Protein AF-A0AAN0K2Y7-F1 (afdb_monomer_lite)

Foldseek 3Di:
DDDDDPADDQVDDQDLVLLCQLCVVLLVCLVLLLVLLVHDLPPPDPDVPCSSVSNSVSVVRSVVVPPPSGLVSVLVSCVVPVQRCVSSNVSSCDSSVVDDDPDDDDDDDDDDDDDDDDDDDDDDDDPPDPPPDLFPDPVLVVVLVVLVVVLVVLLVVLLVVLLVQLVVVCVVPVCLLVVLQVCCCVVVVHDPPCADSDSVRSCVVCVVVDDSLCLPVSLVSCVVRVQVPWDDDPNDIDGSNVSSVVSNVSSVCSCPDPRNVSSVVVCCVPPPD

Sequence (273 aa):
VELNPGPITSDKELNKAAVMKIFGSSAHHCMTIGAGLGVKTADLQQIPGAATNSLMMVFERWFDTDRDVNWDTLIKLCYDFPDQLGKAKSNLLKYIGLIQDTSVSDDPSLASHSASSLSTSAGDTPCDMPVTTPFESTASEEKVYESLDDLRLKFSDLVTLFETKFEEKSNHDKQLATDVSKWLIAHMDWEHGSVESNIDDILRKIRPYYDFIDCKLLLDMSKKFLQDVTFADDGVTYKLVDELHSHTLMSKSLCTSNTVSELKKFLQEHFKH

Structure (mmCIF, N/CA/C/O backbone):
data_AF-A0AAN0K2Y7-F1
#
_entry.id   AF-A0AAN0K2Y7-F1
#
loop_
_atom_site.group_PDB
_atom_site.id
_atom_site.type_symbol
_atom_site.label_atom_id
_atom_site.label_alt_id
_atom_site.label_comp_id
_atom_site.label_asym_id
_atom_site.label_entity_id
_atom_site.label_seq_id
_atom_site.pdbx_PDB_ins_code
_atom_site.Cartn_x
_atom_site.Cartn_y
_atom_site.Cartn_z
_atom_site.occupancy
_atom_site.B_iso_or_equiv
_atom_site.auth_seq_id
_atom_site.auth_comp_id
_atom_site.auth_asym_id
_atom_site.auth_atom_id
_atom_site.pdbx_PDB_model_num
ATOM 1 N N . VAL A 1 1 ? 36.129 -11.003 -16.903 1.00 34.28 1 VAL A N 1
ATOM 2 C CA . VAL A 1 1 ? 35.996 -9.814 -17.770 1.00 34.28 1 VAL A CA 1
ATOM 3 C C . VAL A 1 1 ? 34.655 -9.210 -17.423 1.00 34.28 1 VAL A C 1
ATOM 5 O O . VAL A 1 1 ? 33.651 -9.866 -17.661 1.00 34.28 1 VAL A O 1
ATOM 8 N N . GLU A 1 2 ? 34.664 -8.075 -16.723 1.00 30.86 2 GLU A N 1
ATOM 9 C CA . GLU A 1 2 ? 33.469 -7.265 -16.458 1.00 30.86 2 GLU A CA 1
ATOM 10 C C . GLU A 1 2 ? 32.799 -6.916 -17.788 1.00 30.86 2 GLU A C 1
ATOM 12 O O . GLU A 1 2 ? 33.448 -6.372 -18.682 1.00 30.86 2 GLU A O 1
ATOM 17 N N . LEU A 1 3 ? 31.518 -7.248 -17.926 1.00 31.52 3 LEU A N 1
ATOM 18 C CA . LEU A 1 3 ? 30.676 -6.706 -18.983 1.00 31.52 3 LEU A CA 1
ATOM 19 C C . LEU A 1 3 ? 29.887 -5.558 -18.360 1.00 31.52 3 LEU A C 1
ATOM 21 O O . LEU A 1 3 ? 28.880 -5.779 -17.694 1.00 31.52 3 LEU A O 1
ATOM 25 N N . ASN A 1 4 ? 30.406 -4.343 -18.539 1.00 30.34 4 ASN A N 1
ATOM 26 C CA . ASN A 1 4 ? 29.664 -3.115 -18.277 1.00 30.34 4 ASN A CA 1
ATOM 27 C C . ASN A 1 4 ? 28.394 -3.114 -19.147 1.00 30.34 4 ASN A C 1
ATOM 29 O O . ASN A 1 4 ? 28.522 -3.249 -20.370 1.00 30.34 4 ASN A O 1
ATOM 33 N N . PRO A 1 5 ? 27.194 -2.927 -18.572 1.00 38.66 5 PRO A N 1
ATOM 34 C CA . PRO A 1 5 ? 26.034 -2.548 -19.359 1.00 38.66 5 PRO A CA 1
ATOM 35 C C . PRO A 1 5 ? 26.325 -1.176 -19.978 1.00 38.66 5 PRO A C 1
ATOM 37 O O . PRO A 1 5 ? 26.840 -0.279 -19.309 1.00 38.66 5 PRO A O 1
ATOM 40 N N . GLY A 1 6 ? 26.073 -1.029 -21.278 1.00 35.25 6 GLY A N 1
ATOM 41 C CA . GLY A 1 6 ? 26.206 0.264 -21.948 1.00 35.25 6 GLY A CA 1
ATOM 42 C C . GLY A 1 6 ? 25.267 1.312 -21.329 1.00 35.25 6 GLY A C 1
ATOM 43 O O . GLY A 1 6 ? 24.247 0.937 -20.752 1.00 35.25 6 GLY A O 1
ATOM 44 N N . PRO A 1 7 ? 25.593 2.610 -21.451 1.00 43.97 7 PRO A N 1
ATOM 45 C CA . PRO A 1 7 ? 24.820 3.680 -20.827 1.00 43.97 7 PRO A CA 1
ATOM 46 C C . PRO A 1 7 ? 23.385 3.703 -21.367 1.00 43.97 7 PRO A C 1
ATOM 48 O O . PRO A 1 7 ? 23.178 3.601 -22.581 1.00 43.97 7 PRO A O 1
ATOM 51 N N . ILE A 1 8 ? 22.396 3.868 -20.483 1.00 51.97 8 ILE A N 1
ATOM 52 C CA . ILE A 1 8 ? 20.994 4.047 -20.883 1.00 51.97 8 ILE A CA 1
ATOM 53 C C . ILE A 1 8 ? 20.878 5.342 -21.702 1.00 51.97 8 ILE A C 1
ATOM 55 O O . ILE A 1 8 ? 21.022 6.456 -21.193 1.00 51.97 8 ILE A O 1
ATOM 59 N N . THR A 1 9 ? 20.629 5.198 -23.004 1.00 48.62 9 THR A N 1
ATOM 60 C CA . THR A 1 9 ? 20.495 6.315 -23.947 1.00 48.62 9 THR A CA 1
ATOM 61 C C . THR A 1 9 ? 19.055 6.817 -23.953 1.00 48.62 9 THR A C 1
ATOM 63 O O . THR A 1 9 ? 18.223 6.416 -24.756 1.00 48.62 9 THR A O 1
ATOM 66 N N . SER A 1 10 ? 18.741 7.703 -23.010 1.00 57.47 10 SER A N 1
ATOM 67 C CA . SER A 1 10 ? 17.583 8.590 -23.140 1.00 57.47 10 SER A CA 1
ATOM 68 C C . SER A 1 10 ? 17.954 9.740 -24.079 1.00 57.47 10 SER A C 1
ATOM 70 O O . SER A 1 10 ? 18.954 10.413 -23.834 1.00 57.47 10 SER A O 1
ATOM 72 N N . ASP A 1 11 ? 17.115 10.037 -25.078 1.00 67.81 11 ASP A N 1
ATOM 73 C CA . ASP A 1 11 ? 17.267 11.218 -25.952 1.00 67.81 11 ASP A CA 1
ATOM 74 C C . ASP A 1 11 ? 17.205 12.547 -25.177 1.00 67.81 11 ASP A C 1
ATOM 76 O O . ASP A 1 11 ? 17.527 13.616 -25.701 1.00 67.81 11 ASP A O 1
ATOM 80 N N . LYS A 1 12 ? 16.767 12.506 -23.911 1.00 78.06 12 LYS A N 1
ATOM 81 C CA . LYS A 1 12 ? 16.774 13.674 -23.036 1.00 78.06 12 LYS A CA 1
ATOM 82 C C . LYS A 1 12 ? 18.155 13.932 -22.471 1.00 78.06 12 LYS A C 1
ATOM 84 O O . LYS A 1 12 ? 18.727 13.104 -21.759 1.00 78.06 12 LYS A O 1
ATOM 89 N N . GLU A 1 13 ? 18.610 15.149 -22.730 1.00 87.00 13 GLU A N 1
ATOM 90 C CA . GLU A 1 13 ? 19.822 15.709 -22.162 1.00 87.00 13 GLU A CA 1
ATOM 91 C C . GLU A 1 13 ? 19.755 15.702 -20.628 1.00 87.00 13 GLU A C 1
ATOM 93 O O . GLU A 1 13 ? 18.833 16.249 -20.011 1.00 87.00 13 GLU A O 1
ATOM 98 N N . LEU A 1 14 ? 20.760 15.084 -20.011 1.00 90.00 14 LEU A N 1
ATOM 99 C CA . LEU A 1 14 ? 20.987 15.179 -18.580 1.00 90.00 14 LEU A CA 1
ATOM 100 C C . LEU A 1 14 ? 21.591 16.554 -18.273 1.00 90.00 14 LEU A C 1
ATOM 102 O O . LEU A 1 14 ? 22.761 16.804 -18.544 1.00 90.00 14 LEU A O 1
ATOM 106 N N . ASN A 1 15 ? 20.793 17.451 -17.698 1.00 91.75 15 ASN A N 1
ATOM 107 C CA . ASN A 1 15 ? 21.243 18.782 -17.294 1.00 91.75 15 ASN A CA 1
ATOM 108 C C . ASN A 1 15 ? 20.684 19.184 -15.918 1.00 91.75 15 ASN A C 1
ATOM 110 O O . ASN A 1 15 ? 19.774 18.550 -15.374 1.00 91.75 15 ASN A O 1
ATOM 114 N N . LYS A 1 16 ? 21.227 20.265 -15.344 1.00 91.06 16 LYS A N 1
ATOM 115 C CA . LYS A 1 16 ? 20.863 20.755 -14.000 1.00 91.06 16 LYS A CA 1
ATOM 116 C C . LYS A 1 16 ? 19.358 21.034 -13.864 1.00 91.06 16 LYS A C 1
ATOM 118 O O . LYS A 1 16 ? 18.760 20.726 -12.836 1.00 91.06 16 LYS A O 1
ATOM 123 N N . ALA A 1 17 ? 18.722 21.568 -14.907 1.00 91.81 17 ALA A N 1
ATOM 124 C CA . ALA A 1 17 ? 17.286 21.843 -14.894 1.00 91.81 17 ALA A CA 1
ATOM 125 C C . ALA A 1 17 ? 16.450 20.551 -14.864 1.00 91.81 17 ALA A C 1
ATOM 127 O O . ALA A 1 17 ? 15.455 20.475 -14.140 1.00 91.81 17 ALA A O 1
ATOM 128 N N . ALA A 1 18 ? 16.871 19.528 -15.611 1.00 93.12 18 ALA A N 1
ATOM 129 C CA . ALA A 1 18 ? 16.232 18.219 -15.635 1.00 93.12 18 ALA A CA 1
ATOM 130 C C . ALA A 1 18 ? 16.249 17.560 -14.250 1.00 93.12 18 ALA A C 1
ATOM 132 O O . ALA A 1 18 ? 15.193 17.209 -13.721 1.00 93.12 18 ALA A O 1
ATOM 133 N N . VAL A 1 19 ? 17.423 17.468 -13.619 1.00 94.75 19 VAL A N 1
ATOM 134 C CA . VAL A 1 19 ? 17.549 16.835 -12.296 1.00 94.75 19 VAL A CA 1
ATOM 135 C C . VAL A 1 19 ? 16.819 17.624 -11.210 1.00 94.75 19 VAL A C 1
ATOM 137 O O . VAL A 1 19 ? 16.166 17.023 -10.364 1.00 94.75 19 VAL A O 1
ATOM 140 N N . MET A 1 20 ? 16.801 18.960 -11.278 1.00 94.31 20 MET A N 1
ATOM 141 C CA . MET A 1 20 ? 16.022 19.775 -10.339 1.00 94.31 20 MET A CA 1
ATOM 142 C C . MET A 1 20 ? 14.514 19.585 -10.507 1.00 94.31 20 MET A C 1
ATOM 144 O O . MET A 1 20 ? 13.783 19.578 -9.518 1.00 94.31 20 MET A O 1
ATOM 148 N N . LYS A 1 21 ? 14.030 19.377 -11.736 1.00 92.12 21 LYS A N 1
ATOM 149 C CA . LYS A 1 21 ? 12.620 19.048 -11.984 1.00 92.12 21 LYS A CA 1
ATOM 150 C C . LYS A 1 21 ? 12.243 17.679 -11.408 1.00 92.12 21 LYS A C 1
ATOM 152 O O . LYS A 1 21 ? 11.134 17.518 -10.910 1.00 92.12 21 LYS A O 1
ATOM 157 N N . ILE A 1 22 ? 13.154 16.712 -11.480 1.00 94.06 22 ILE A N 1
ATOM 158 C CA . ILE A 1 22 ? 12.933 15.331 -11.033 1.00 94.06 22 ILE A CA 1
ATOM 159 C C . ILE A 1 22 ? 13.001 15.219 -9.504 1.00 94.06 22 ILE A C 1
ATOM 161 O O . ILE A 1 22 ? 12.083 14.687 -8.877 1.00 94.06 22 ILE A O 1
ATOM 165 N N . PHE A 1 23 ? 14.073 15.748 -8.912 1.00 95.00 23 PHE A N 1
ATOM 166 C CA . PHE A 1 23 ? 14.418 15.592 -7.497 1.00 95.00 23 PHE A CA 1
ATOM 167 C C . PHE A 1 23 ? 13.974 16.770 -6.627 1.00 95.00 23 PHE A C 1
ATOM 169 O O . PHE A 1 23 ? 14.161 16.727 -5.415 1.00 95.00 23 PHE A O 1
ATOM 176 N N . GLY A 1 24 ? 13.371 17.818 -7.196 1.00 90.81 24 GLY A N 1
ATOM 177 C CA . GLY A 1 24 ? 12.997 19.025 -6.453 1.00 90.8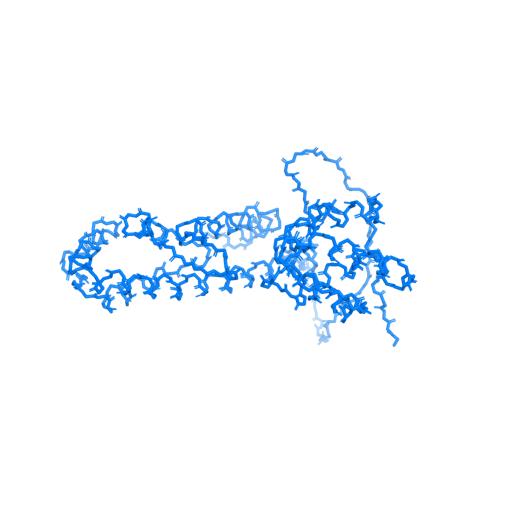1 24 GLY A CA 1
ATOM 178 C C . GLY A 1 24 ? 12.081 18.757 -5.256 1.00 90.81 24 GLY A C 1
ATOM 179 O O . GLY A 1 24 ? 12.237 19.386 -4.213 1.00 90.81 24 GLY A O 1
ATOM 180 N N . SER A 1 25 ? 11.182 17.770 -5.352 1.00 88.06 25 SER A N 1
ATOM 181 C CA . SER A 1 25 ? 10.346 17.350 -4.216 1.00 88.06 25 SER A CA 1
ATOM 182 C C . SER A 1 25 ? 11.112 16.611 -3.113 1.00 88.06 25 SER A C 1
ATOM 184 O O . SER A 1 25 ? 10.587 16.468 -2.018 1.00 88.06 25 SER A O 1
ATOM 186 N N . SER A 1 26 ? 12.334 16.159 -3.393 1.00 91.06 26 SER A N 1
ATOM 187 C CA . SER A 1 26 ? 13.227 15.429 -2.484 1.00 91.06 26 SER A CA 1
ATOM 188 C C . SER A 1 26 ? 14.375 16.307 -1.967 1.00 91.06 26 SER A C 1
ATOM 190 O O . SER A 1 26 ? 15.364 15.795 -1.449 1.00 91.06 26 SER A O 1
ATOM 192 N N . ALA A 1 27 ? 14.260 17.638 -2.068 1.00 89.44 27 ALA A N 1
ATOM 193 C CA . ALA A 1 27 ? 15.299 18.579 -1.639 1.00 89.44 27 ALA A CA 1
ATOM 194 C C . ALA A 1 27 ? 15.703 18.434 -0.161 1.00 89.44 27 ALA A C 1
ATOM 196 O O . ALA A 1 27 ? 16.862 18.654 0.193 1.00 89.44 27 ALA A O 1
ATOM 197 N N . HIS A 1 28 ? 14.779 18.007 0.701 1.00 88.38 28 HIS A N 1
ATOM 198 C CA . HIS A 1 28 ? 15.068 17.729 2.110 1.00 88.38 28 HIS A CA 1
ATOM 199 C C . HIS A 1 28 ? 16.059 16.568 2.307 1.00 88.38 28 HIS A C 1
ATOM 201 O O . HIS A 1 28 ? 16.794 16.562 3.292 1.00 88.38 28 HIS A O 1
ATOM 207 N N . HIS A 1 29 ? 16.181 15.668 1.327 1.00 91.25 29 HIS A N 1
ATOM 208 C CA . HIS A 1 29 ? 17.153 14.573 1.307 1.00 91.25 29 HIS A CA 1
ATOM 209 C C . HIS A 1 29 ? 18.448 14.934 0.558 1.00 91.25 29 HIS A C 1
ATOM 211 O O . HIS A 1 29 ? 19.191 14.045 0.149 1.00 91.25 29 HIS A O 1
ATOM 217 N N . CYS A 1 30 ? 18.767 16.224 0.376 1.00 90.88 30 CYS A N 1
ATOM 218 C CA . CYS A 1 30 ? 19.974 16.659 -0.344 1.00 90.88 30 CYS A CA 1
ATOM 219 C C . CYS A 1 30 ? 21.279 16.053 0.203 1.00 90.88 30 CYS A C 1
ATOM 221 O O . CYS A 1 30 ? 22.191 15.782 -0.573 1.00 90.88 30 CYS A O 1
ATOM 223 N N . MET A 1 31 ? 21.361 15.786 1.510 1.00 90.19 31 MET A N 1
ATOM 224 C CA . MET A 1 31 ? 22.517 15.116 2.117 1.00 90.19 31 MET A CA 1
ATOM 225 C C . MET A 1 31 ? 22.637 13.656 1.673 1.00 90.19 31 MET A C 1
ATOM 227 O O . MET A 1 31 ? 23.727 13.226 1.307 1.00 90.19 31 MET A O 1
ATOM 231 N N . THR A 1 32 ? 21.520 12.926 1.659 1.00 91.94 32 THR A N 1
ATOM 232 C CA . THR A 1 32 ? 21.431 11.542 1.171 1.00 91.94 32 THR A CA 1
ATOM 233 C C . THR A 1 32 ? 21.771 11.468 -0.314 1.00 91.94 32 THR A C 1
ATOM 235 O O . THR A 1 32 ? 22.608 10.668 -0.719 1.00 91.94 32 THR A O 1
ATOM 238 N N . ILE A 1 33 ? 21.195 12.373 -1.111 1.00 94.38 33 ILE A N 1
ATOM 239 C CA . ILE A 1 33 ? 21.467 12.495 -2.547 1.00 94.38 33 ILE A CA 1
ATOM 240 C C . ILE A 1 33 ? 22.953 12.778 -2.777 1.00 94.38 33 ILE A C 1
ATOM 242 O O . ILE A 1 33 ? 23.595 12.088 -3.559 1.00 94.38 33 ILE A O 1
ATOM 246 N N . GLY A 1 34 ? 23.535 13.745 -2.064 1.00 93.25 34 GLY A N 1
ATOM 247 C CA . GLY A 1 34 ? 24.947 14.078 -2.229 1.00 93.25 34 GLY A CA 1
ATOM 248 C C . GLY A 1 34 ? 25.889 12.947 -1.817 1.00 93.25 34 GLY A C 1
ATOM 249 O O . GLY A 1 34 ? 26.859 12.684 -2.523 1.00 93.25 34 GLY A O 1
ATOM 250 N N . ALA A 1 35 ? 25.578 12.231 -0.733 1.00 91.44 35 ALA A N 1
ATOM 251 C CA . ALA A 1 35 ? 26.344 11.062 -0.311 1.00 91.44 35 ALA A CA 1
ATOM 252 C C . ALA A 1 35 ? 26.288 9.930 -1.350 1.00 91.44 35 ALA A C 1
ATOM 254 O O . ALA A 1 35 ? 27.333 9.390 -1.710 1.00 91.44 35 ALA A O 1
ATOM 255 N N . GLY A 1 36 ? 25.100 9.610 -1.872 1.00 90.00 36 GLY A N 1
ATOM 256 C CA . GLY A 1 36 ? 24.940 8.577 -2.898 1.00 90.00 36 GLY A CA 1
ATOM 257 C C . GLY A 1 36 ? 25.554 8.952 -4.252 1.00 90.00 36 GLY A C 1
ATOM 258 O O . GLY A 1 36 ? 26.035 8.081 -4.966 1.00 90.00 36 GLY A O 1
ATOM 259 N N . LEU A 1 37 ? 25.632 10.248 -4.572 1.00 93.25 37 LEU A N 1
ATOM 260 C CA . LEU A 1 37 ? 26.356 10.764 -5.743 1.00 93.25 37 LEU A CA 1
ATOM 261 C C . LEU A 1 37 ? 27.866 10.937 -5.505 1.00 93.25 37 LEU A C 1
ATOM 263 O O . LEU A 1 37 ? 28.580 11.395 -6.395 1.00 93.25 37 LEU A O 1
ATOM 267 N N . GLY A 1 38 ? 28.368 10.614 -4.309 1.00 90.69 38 GLY A N 1
ATOM 268 C CA . GLY A 1 38 ? 29.788 10.724 -3.977 1.00 90.69 38 GLY A CA 1
ATOM 269 C C . GLY A 1 38 ? 30.318 12.161 -3.926 1.00 90.69 38 GLY A C 1
ATOM 270 O O . GLY A 1 38 ? 31.528 12.370 -4.034 1.00 90.69 38 GLY A O 1
ATOM 271 N N . VAL A 1 39 ? 29.448 13.161 -3.751 1.00 91.50 39 VAL A N 1
ATOM 272 C CA . VAL A 1 39 ? 29.846 14.569 -3.646 1.00 91.50 39 VAL A CA 1
ATOM 273 C C . VAL A 1 39 ? 29.917 15.028 -2.198 1.00 91.50 39 VAL A C 1
ATOM 275 O O . VAL A 1 39 ? 29.146 14.622 -1.330 1.00 91.50 39 VAL A O 1
ATOM 278 N N . LYS A 1 40 ? 30.859 15.930 -1.917 1.00 88.56 40 LYS A N 1
ATOM 279 C CA . LYS A 1 40 ? 31.025 16.492 -0.577 1.00 88.56 40 LYS A CA 1
ATOM 280 C C . LYS A 1 40 ? 29.810 17.347 -0.212 1.00 88.56 40 LYS A C 1
ATOM 282 O O . LYS A 1 40 ? 29.460 18.261 -0.954 1.00 88.56 40 LYS A O 1
ATOM 287 N N . THR A 1 41 ? 29.223 17.089 0.955 1.00 88.81 41 THR A N 1
ATOM 288 C CA . THR A 1 41 ? 28.073 17.841 1.492 1.00 88.81 41 THR A CA 1
ATOM 289 C C . THR A 1 41 ? 28.321 18.453 2.872 1.00 88.81 41 THR A C 1
ATOM 291 O O . THR A 1 41 ? 27.497 19.218 3.357 1.00 88.81 41 THR A O 1
ATOM 294 N N . ALA A 1 42 ? 29.464 18.163 3.503 1.00 83.12 42 ALA A N 1
ATOM 295 C CA . ALA A 1 42 ? 29.769 18.564 4.882 1.00 83.12 42 ALA A CA 1
ATOM 296 C C . ALA A 1 42 ? 29.792 20.087 5.128 1.00 83.12 42 ALA A C 1
ATOM 298 O O . ALA A 1 42 ? 29.682 20.537 6.264 1.00 83.12 42 ALA A O 1
ATOM 299 N N . ASP A 1 43 ? 29.974 20.881 4.078 1.00 83.56 43 ASP A N 1
ATOM 300 C CA . ASP A 1 43 ? 29.955 22.344 4.099 1.00 83.56 43 ASP A CA 1
ATOM 301 C C . ASP A 1 43 ? 28.569 22.940 3.790 1.00 83.56 43 ASP A C 1
ATOM 303 O O . ASP A 1 43 ? 28.374 24.147 3.930 1.00 83.56 43 ASP A O 1
ATOM 307 N N . LEU A 1 44 ? 27.592 22.111 3.405 1.00 82.75 44 LEU A N 1
ATOM 308 C CA . LEU A 1 44 ? 26.205 22.527 3.228 1.00 82.75 44 LEU A CA 1
ATOM 309 C C . LEU A 1 44 ? 25.536 22.591 4.605 1.00 82.75 44 LEU A C 1
ATOM 311 O O . LEU A 1 44 ? 25.306 21.576 5.256 1.00 82.75 44 LEU A O 1
ATOM 315 N N . GLN A 1 45 ? 25.212 23.791 5.081 1.00 69.81 45 GLN A N 1
ATOM 316 C CA . GLN A 1 45 ? 24.446 23.933 6.319 1.00 69.81 45 GLN A CA 1
ATOM 317 C C . GLN A 1 45 ? 22.973 23.587 6.070 1.00 69.81 45 GLN A C 1
ATOM 319 O O . GLN A 1 45 ? 22.346 24.143 5.167 1.00 69.81 45 GLN A O 1
ATOM 324 N N . GLN A 1 46 ? 22.396 22.709 6.895 1.00 63.91 46 GLN A N 1
ATOM 325 C CA . GLN A 1 46 ? 20.949 22.481 6.918 1.00 63.91 46 GLN A CA 1
ATOM 326 C C . GLN A 1 46 ? 20.255 23.662 7.603 1.00 63.91 46 GLN A C 1
ATOM 328 O O . GLN A 1 46 ? 19.966 23.643 8.798 1.00 63.91 46 GLN A O 1
ATOM 333 N N . ILE A 1 47 ? 20.018 24.722 6.833 1.00 70.31 47 ILE A N 1
ATOM 334 C CA . ILE A 1 47 ? 19.214 25.864 7.265 1.00 70.31 47 ILE A CA 1
ATOM 335 C C . ILE A 1 47 ? 17.752 25.589 6.876 1.00 70.31 47 ILE A C 1
ATOM 337 O O . ILE A 1 47 ? 17.486 25.257 5.713 1.00 70.31 47 ILE A O 1
ATOM 341 N N . PRO A 1 48 ? 16.784 25.734 7.800 1.00 60.91 48 PRO A N 1
ATOM 342 C CA . PRO A 1 48 ? 15.365 25.631 7.471 1.00 60.91 48 PRO A CA 1
ATOM 343 C C . PRO A 1 48 ? 14.995 26.549 6.297 1.00 60.91 48 PRO A C 1
ATOM 345 O O . PRO A 1 48 ? 15.305 27.738 6.307 1.00 60.91 48 PRO A O 1
ATOM 348 N N . GLY A 1 49 ? 14.353 25.994 5.265 1.00 68.00 49 GLY A N 1
ATOM 349 C CA . GLY A 1 49 ? 13.969 26.730 4.053 1.00 68.00 49 GLY A CA 1
ATOM 350 C C . GLY A 1 49 ? 15.046 26.842 2.962 1.00 68.00 49 GLY A C 1
ATOM 351 O O . GLY A 1 49 ? 14.743 27.341 1.884 1.00 68.00 49 GLY A O 1
ATOM 352 N N . ALA A 1 50 ? 16.270 26.344 3.183 1.00 80.25 50 ALA A N 1
ATOM 353 C CA . ALA A 1 50 ? 17.358 26.385 2.193 1.00 80.25 50 ALA A CA 1
ATOM 354 C C . ALA A 1 50 ? 17.556 25.074 1.401 1.00 80.25 50 ALA A C 1
ATOM 356 O O . ALA A 1 50 ? 18.436 25.007 0.544 1.00 80.25 50 ALA A O 1
ATOM 357 N N . ALA A 1 51 ? 16.738 24.044 1.650 1.00 83.31 51 ALA A N 1
ATOM 358 C CA . ALA A 1 51 ? 16.914 22.692 1.107 1.00 83.31 51 ALA A CA 1
ATOM 359 C C . ALA A 1 51 ? 17.041 22.648 -0.430 1.00 83.31 51 ALA A C 1
ATOM 361 O O . ALA A 1 51 ? 17.887 21.933 -0.962 1.00 83.31 51 ALA A O 1
ATOM 362 N N . THR A 1 52 ? 16.258 23.457 -1.151 1.00 86.81 52 THR A N 1
ATOM 363 C CA . THR A 1 52 ? 16.331 23.553 -2.620 1.00 86.81 52 THR A CA 1
ATOM 364 C C . THR A 1 52 ? 17.678 24.092 -3.103 1.00 86.81 52 THR A C 1
ATOM 366 O O . THR A 1 52 ? 18.223 23.580 -4.078 1.00 86.81 52 THR A O 1
ATOM 369 N N . ASN A 1 53 ? 18.250 25.081 -2.405 1.00 89.25 53 ASN A N 1
ATOM 370 C CA . ASN A 1 53 ? 19.568 25.631 -2.739 1.00 89.25 53 ASN A CA 1
ATOM 371 C C . ASN A 1 53 ? 20.671 24.604 -2.461 1.00 89.25 53 ASN A C 1
ATOM 373 O O . ASN A 1 53 ? 21.586 24.449 -3.265 1.00 89.25 53 ASN A O 1
ATOM 377 N N . SER A 1 54 ? 20.559 23.862 -1.356 1.00 91.12 54 SER A N 1
ATOM 378 C CA . SER A 1 54 ? 21.487 22.777 -1.028 1.00 91.12 54 SER A CA 1
ATOM 379 C C . SER A 1 54 ? 21.435 21.649 -2.061 1.00 91.12 54 SER A C 1
ATOM 381 O O . SER A 1 54 ? 22.483 21.179 -2.494 1.00 91.12 54 SER A O 1
ATOM 383 N N . LEU A 1 55 ? 20.240 21.251 -2.514 1.00 93.62 55 LEU A N 1
ATOM 384 C CA . LEU A 1 55 ? 20.078 20.264 -3.586 1.00 93.62 55 LEU A CA 1
ATOM 385 C C . LEU A 1 55 ? 20.679 20.760 -4.911 1.00 93.62 55 LEU A C 1
ATOM 387 O O . LEU A 1 55 ? 21.368 20.006 -5.594 1.00 93.62 55 LEU A O 1
ATOM 391 N N . MET A 1 56 ? 20.463 22.033 -5.250 1.00 93.56 56 MET A N 1
ATOM 392 C CA . MET A 1 56 ? 21.056 22.647 -6.437 1.00 93.56 56 MET A CA 1
ATOM 393 C C . MET A 1 56 ? 22.587 22.575 -6.387 1.00 93.56 56 MET A C 1
ATOM 395 O O . MET A 1 56 ? 23.194 22.100 -7.342 1.00 93.56 56 MET A O 1
ATOM 399 N N . MET A 1 57 ? 23.205 22.939 -5.257 1.00 92.56 57 MET A N 1
ATOM 400 C CA . MET A 1 57 ? 24.660 22.843 -5.071 1.00 92.56 57 MET A CA 1
ATOM 401 C C . MET A 1 57 ? 25.187 21.404 -5.153 1.00 92.56 57 MET A C 1
ATOM 403 O O . MET A 1 57 ? 26.282 21.180 -5.666 1.00 92.56 57 MET A O 1
ATOM 407 N N . VAL A 1 58 ? 24.434 20.422 -4.649 1.00 94.81 58 VAL A N 1
ATOM 408 C CA . VAL A 1 58 ? 24.782 18.997 -4.769 1.00 94.81 58 VAL A CA 1
ATOM 409 C C . VAL A 1 58 ? 24.862 18.587 -6.235 1.00 94.81 58 VAL A C 1
ATOM 411 O O . VAL A 1 58 ? 25.868 18.009 -6.646 1.00 94.81 58 VAL A O 1
ATOM 414 N N . PHE A 1 59 ? 23.851 18.929 -7.036 1.00 95.12 59 PHE A N 1
ATOM 415 C CA . PHE A 1 59 ? 23.883 18.621 -8.461 1.00 95.12 59 PHE A CA 1
ATOM 416 C C . PHE A 1 59 ? 24.963 19.410 -9.193 1.00 95.12 59 PHE A C 1
ATOM 418 O O . PHE A 1 59 ? 25.646 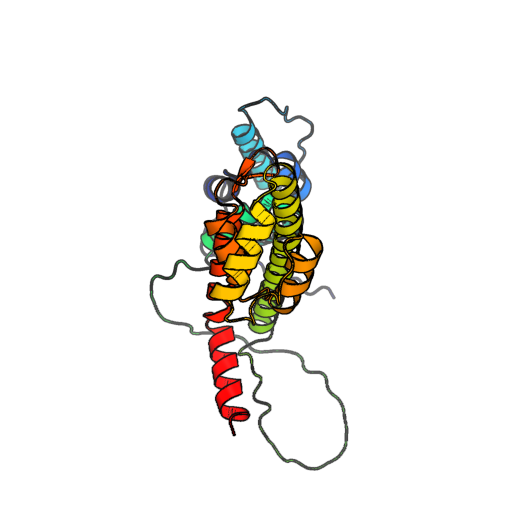18.828 -10.024 1.00 95.12 59 PHE A O 1
ATOM 425 N N . GLU A 1 60 ? 25.182 20.689 -8.871 1.00 93.31 60 GLU A N 1
ATOM 426 C CA . GLU A 1 60 ? 26.298 21.456 -9.437 1.00 93.31 60 GLU A CA 1
ATOM 427 C C . GLU A 1 60 ? 27.629 20.736 -9.243 1.00 93.31 60 GLU A C 1
ATOM 429 O O . GLU A 1 60 ? 28.313 20.465 -10.224 1.00 93.31 60 GLU A O 1
ATOM 434 N N . ARG A 1 61 ? 27.930 20.334 -8.005 1.00 94.06 61 ARG A N 1
ATOM 435 C CA . ARG A 1 61 ? 29.148 19.584 -7.686 1.00 94.06 61 ARG A CA 1
ATOM 436 C C . ARG A 1 61 ? 29.220 18.270 -8.438 1.00 94.06 61 ARG A C 1
ATOM 438 O O . ARG A 1 61 ? 30.289 17.925 -8.911 1.00 94.06 61 ARG A O 1
ATOM 445 N N . TRP A 1 62 ? 28.112 17.544 -8.539 1.00 94.94 62 TRP A N 1
ATOM 446 C CA . TRP A 1 62 ? 28.088 16.254 -9.219 1.00 94.94 62 TRP A CA 1
ATOM 447 C C . TRP A 1 62 ? 28.372 16.398 -10.717 1.00 94.94 62 TRP A C 1
ATOM 449 O O . TRP A 1 62 ? 29.258 15.718 -11.227 1.00 94.94 62 TRP A O 1
ATOM 459 N N . PHE A 1 63 ? 27.732 17.356 -11.395 1.00 92.50 63 PHE A N 1
ATOM 460 C CA . PHE A 1 63 ? 28.044 17.684 -12.790 1.00 92.50 63 PHE A CA 1
ATOM 461 C C . PHE A 1 63 ? 29.511 18.113 -12.976 1.00 92.50 63 PHE A C 1
ATOM 463 O O . PHE A 1 63 ? 30.109 17.778 -13.993 1.00 92.50 63 PHE A O 1
ATOM 470 N N . ASP A 1 64 ? 30.109 18.787 -11.989 1.00 91.06 64 ASP A N 1
ATOM 471 C CA . ASP A 1 64 ? 31.513 19.215 -12.035 1.00 91.06 64 ASP A CA 1
ATOM 472 C C . ASP A 1 64 ? 32.522 18.072 -11.762 1.00 91.06 64 ASP A C 1
ATOM 474 O O . ASP A 1 64 ? 33.724 18.264 -11.954 1.00 91.06 64 ASP A O 1
ATOM 478 N N . THR A 1 65 ? 32.083 16.882 -11.316 1.00 81.56 65 THR A N 1
ATOM 479 C CA . THR A 1 65 ? 32.997 15.744 -11.058 1.00 81.56 65 THR A CA 1
ATOM 480 C C . THR A 1 65 ? 33.429 14.980 -12.314 1.00 81.56 65 THR A C 1
ATOM 482 O O . THR A 1 65 ? 34.352 14.171 -12.215 1.00 81.56 65 THR A O 1
ATOM 485 N N . ASP A 1 66 ? 32.786 15.226 -13.465 1.00 66.50 66 ASP A N 1
ATOM 486 C CA . ASP A 1 66 ? 33.015 14.589 -14.783 1.00 66.50 66 ASP A CA 1
ATOM 487 C C . ASP A 1 66 ? 33.172 13.049 -14.743 1.00 66.50 66 ASP A C 1
ATOM 489 O O . ASP A 1 66 ? 33.777 12.422 -15.613 1.00 66.50 66 ASP A O 1
ATOM 493 N N . ARG A 1 67 ? 32.631 12.414 -13.695 1.00 74.25 67 ARG A N 1
ATOM 494 C CA . ARG A 1 67 ? 32.672 10.973 -13.449 1.00 74.25 67 ARG A CA 1
ATOM 495 C C . ARG A 1 67 ? 31.253 10.486 -13.197 1.00 74.25 67 ARG A C 1
ATOM 497 O O . ARG A 1 67 ? 30.572 11.005 -12.319 1.00 74.25 67 ARG A O 1
ATOM 504 N N . ASP A 1 68 ? 30.834 9.473 -13.950 1.00 75.50 68 ASP A N 1
ATOM 505 C CA . ASP A 1 68 ? 29.560 8.767 -13.764 1.00 75.50 68 ASP A CA 1
ATOM 506 C C . ASP A 1 68 ? 28.322 9.692 -13.761 1.00 75.50 68 ASP A C 1
ATOM 508 O O . ASP A 1 68 ? 27.291 9.383 -13.159 1.00 75.50 68 ASP A O 1
ATOM 512 N N . VAL A 1 69 ? 28.404 10.835 -14.456 1.00 88.31 69 VAL A N 1
ATOM 513 C CA . VAL A 1 69 ? 27.286 11.772 -14.640 1.00 88.31 69 VAL A CA 1
ATOM 514 C C . VAL A 1 69 ? 26.382 11.245 -15.751 1.00 88.31 69 VAL A C 1
ATOM 516 O O . VAL A 1 69 ? 26.520 11.589 -16.923 1.00 88.31 69 VAL A O 1
ATOM 519 N N . ASN A 1 70 ? 25.476 10.346 -15.386 1.00 89.25 70 ASN A N 1
ATOM 520 C CA . ASN A 1 70 ? 24.523 9.724 -16.298 1.00 89.25 70 ASN A CA 1
ATOM 521 C C . ASN A 1 70 ? 23.209 9.387 -15.570 1.00 89.25 70 ASN A C 1
ATOM 523 O O . ASN A 1 70 ? 23.085 9.526 -14.349 1.00 89.25 70 ASN A O 1
ATOM 527 N N . TRP A 1 71 ? 22.202 8.978 -16.341 1.00 87.06 71 TRP A N 1
ATOM 528 C CA . TRP A 1 71 ? 20.899 8.596 -15.801 1.00 87.06 71 TRP A CA 1
ATOM 529 C C . TRP A 1 71 ? 20.973 7.347 -14.915 1.00 87.06 71 TRP A C 1
ATOM 531 O O . TRP A 1 71 ? 20.252 7.285 -13.922 1.00 87.06 71 TRP A O 1
ATOM 541 N N . ASP A 1 72 ? 21.882 6.415 -15.204 1.00 84.75 72 ASP A N 1
ATOM 542 C CA . ASP A 1 72 ? 22.048 5.156 -14.464 1.00 84.75 72 ASP A CA 1
ATOM 543 C C . ASP A 1 72 ? 22.459 5.400 -13.016 1.00 84.75 72 ASP A C 1
ATOM 545 O O . ASP A 1 72 ? 21.903 4.800 -12.098 1.00 84.75 72 ASP A O 1
ATOM 549 N N . THR A 1 73 ? 23.355 6.359 -12.790 1.00 89.69 73 THR A N 1
ATOM 550 C CA . THR A 1 73 ? 23.759 6.795 -11.452 1.00 89.69 73 THR A CA 1
ATOM 551 C C . THR A 1 73 ? 22.578 7.366 -10.667 1.00 89.69 73 THR A C 1
ATOM 553 O O . THR A 1 73 ? 22.427 7.072 -9.483 1.00 89.69 73 THR A O 1
ATOM 556 N N . LEU A 1 74 ? 21.695 8.138 -11.310 1.00 91.12 74 LEU A N 1
ATOM 557 C CA . LEU A 1 74 ? 20.496 8.684 -10.659 1.00 91.12 74 LEU A CA 1
ATOM 558 C C . LEU A 1 74 ? 19.428 7.616 -10.407 1.00 91.12 74 LEU A C 1
ATOM 560 O O . LEU A 1 74 ? 18.731 7.680 -9.393 1.00 91.12 74 LEU A O 1
ATOM 564 N N . ILE A 1 75 ? 19.294 6.642 -11.309 1.00 83.31 75 ILE A N 1
ATOM 565 C CA . ILE A 1 75 ? 18.397 5.496 -11.140 1.00 83.31 75 ILE A CA 1
ATOM 566 C C . ILE A 1 75 ? 18.874 4.678 -9.946 1.00 83.31 75 ILE A C 1
ATOM 568 O O . ILE A 1 75 ? 18.107 4.467 -9.008 1.00 83.31 75 ILE A O 1
ATOM 572 N N . LYS A 1 76 ? 20.154 4.295 -9.939 1.00 85.38 76 LYS A N 1
ATOM 573 C CA . LYS A 1 76 ? 20.778 3.549 -8.849 1.00 85.38 76 LYS A CA 1
ATOM 574 C C . LYS A 1 76 ? 20.646 4.276 -7.515 1.00 85.38 76 LYS A C 1
ATOM 576 O O . LYS A 1 76 ? 20.217 3.663 -6.548 1.00 85.38 76 LYS A O 1
ATOM 581 N N . LEU A 1 77 ? 20.900 5.585 -7.480 1.00 89.81 77 LEU A N 1
ATOM 582 C CA . LEU A 1 77 ? 20.688 6.406 -6.287 1.00 89.81 77 LEU A CA 1
ATOM 583 C C . LEU A 1 77 ? 19.269 6.240 -5.721 1.00 89.81 77 LEU A C 1
ATOM 585 O O . LEU A 1 77 ? 19.091 6.131 -4.512 1.00 89.81 77 LEU A O 1
ATOM 589 N N . CYS A 1 78 ? 18.251 6.216 -6.582 1.00 79.81 78 CYS A N 1
ATOM 590 C CA . CYS A 1 78 ? 16.872 6.036 -6.139 1.00 79.81 78 CYS A CA 1
ATOM 591 C C . CYS A 1 78 ? 16.575 4.613 -5.639 1.00 79.81 78 CYS A C 1
ATOM 593 O O . CYS A 1 78 ? 15.692 4.451 -4.801 1.00 79.81 78 CYS A O 1
ATOM 595 N N . TYR A 1 79 ? 17.279 3.599 -6.149 1.00 73.62 79 TYR A N 1
ATOM 596 C CA . TYR A 1 79 ? 17.190 2.218 -5.661 1.00 73.62 79 TYR A CA 1
ATOM 597 C C . TYR A 1 79 ? 17.938 2.009 -4.338 1.00 73.62 79 TYR A C 1
ATOM 599 O O . TYR A 1 79 ? 17.467 1.242 -3.506 1.00 73.62 79 TYR A O 1
ATOM 607 N N . ASP A 1 80 ? 19.058 2.703 -4.125 1.00 79.62 80 ASP A N 1
ATOM 608 C CA . ASP A 1 80 ? 19.847 2.623 -2.888 1.00 79.62 80 ASP A CA 1
ATOM 609 C C . ASP A 1 80 ? 19.130 3.300 -1.698 1.00 79.62 80 ASP A C 1
ATOM 611 O O . ASP A 1 80 ? 19.400 2.974 -0.542 1.00 79.62 80 ASP A O 1
ATOM 615 N N . PHE A 1 81 ? 18.200 4.225 -1.972 1.00 80.69 81 PHE A N 1
ATOM 616 C CA . PHE A 1 81 ? 17.443 4.987 -0.967 1.00 80.69 81 PHE A CA 1
ATOM 617 C C . PHE A 1 81 ? 15.936 5.034 -1.290 1.00 80.69 81 PHE A C 1
ATOM 619 O O . PHE A 1 81 ? 15.392 6.116 -1.549 1.00 80.69 81 PHE A O 1
ATOM 626 N N . PRO A 1 82 ? 15.242 3.881 -1.318 1.00 68.75 82 PRO A N 1
ATOM 627 C CA . PRO A 1 82 ? 13.874 3.789 -1.828 1.00 68.75 82 PRO A CA 1
ATOM 628 C C . PRO A 1 82 ? 12.870 4.563 -0.965 1.00 68.75 82 PRO A C 1
ATOM 630 O O . PRO A 1 82 ? 12.002 5.244 -1.515 1.00 68.75 82 PRO A O 1
ATOM 633 N N . ASP A 1 83 ? 13.041 4.552 0.358 1.00 67.94 83 ASP A N 1
ATOM 634 C CA . ASP A 1 83 ? 12.154 5.244 1.301 1.00 67.94 83 ASP A CA 1
ATOM 635 C C . ASP A 1 83 ? 12.218 6.769 1.115 1.00 67.94 83 ASP A C 1
ATOM 637 O O . ASP A 1 83 ? 11.202 7.459 1.105 1.00 67.94 83 ASP A O 1
ATOM 641 N N . GLN A 1 84 ? 13.419 7.310 0.875 1.00 85.12 84 GLN A N 1
ATOM 642 C CA . GLN A 1 84 ? 13.639 8.754 0.738 1.00 85.12 84 GLN A CA 1
ATOM 643 C C . GLN A 1 84 ? 13.419 9.257 -0.697 1.00 85.12 84 GLN A C 1
ATOM 645 O O . GLN A 1 84 ? 13.087 10.427 -0.923 1.00 85.12 84 GLN A O 1
ATOM 650 N N . LEU A 1 85 ? 13.649 8.400 -1.698 1.00 87.00 85 LEU A N 1
ATOM 651 C CA . LEU A 1 85 ? 13.719 8.793 -3.107 1.00 87.00 85 LEU A CA 1
ATOM 652 C C . LEU A 1 85 ? 12.690 8.097 -4.005 1.00 87.00 85 LEU A C 1
ATOM 654 O O . LEU A 1 85 ? 12.699 8.349 -5.207 1.00 87.00 85 LEU A O 1
ATOM 658 N N . GLY A 1 86 ? 11.735 7.324 -3.480 1.00 77.56 86 GLY A N 1
ATOM 659 C CA . GLY A 1 86 ? 10.720 6.630 -4.290 1.00 77.56 86 GLY A CA 1
ATOM 660 C C . GLY A 1 86 ? 9.896 7.552 -5.207 1.00 77.56 86 GLY A C 1
ATOM 661 O O . GLY A 1 86 ? 9.618 7.231 -6.368 1.00 77.56 86 GLY A O 1
ATOM 662 N N . LYS A 1 87 ? 9.574 8.770 -4.749 1.00 82.06 87 LYS A N 1
ATOM 663 C CA . LYS A 1 87 ? 8.913 9.785 -5.592 1.00 82.06 87 LYS A CA 1
ATOM 664 C C . LYS A 1 87 ? 9.842 10.336 -6.678 1.00 82.06 87 LYS A C 1
ATOM 666 O O . LYS A 1 87 ? 9.408 10.534 -7.814 1.00 82.06 87 LYS A O 1
ATOM 671 N N . ALA A 1 88 ? 11.114 10.559 -6.349 1.00 87.38 88 ALA A N 1
ATOM 672 C CA . ALA A 1 88 ? 12.118 10.980 -7.320 1.00 87.38 88 ALA A CA 1
ATOM 673 C C . ALA A 1 88 ? 12.386 9.880 -8.359 1.00 87.38 88 ALA A C 1
ATOM 675 O O . ALA A 1 88 ? 12.458 10.204 -9.539 1.00 87.38 88 ALA A O 1
ATOM 676 N N . LYS A 1 89 ? 12.401 8.597 -7.959 1.00 85.00 89 LYS A N 1
ATOM 677 C CA . LYS A 1 89 ? 12.460 7.417 -8.843 1.00 85.00 89 LYS A CA 1
ATOM 678 C C . LYS A 1 89 ? 11.359 7.480 -9.894 1.00 85.00 89 LYS A C 1
ATOM 680 O O . LYS A 1 89 ? 11.625 7.434 -11.090 1.00 85.00 89 LYS A O 1
ATOM 685 N N . SER A 1 90 ? 10.120 7.667 -9.444 1.00 77.06 90 SER A N 1
ATOM 686 C CA . SER A 1 90 ? 8.954 7.748 -10.328 1.00 77.06 90 SER A CA 1
ATOM 687 C C . SER A 1 90 ? 9.061 8.927 -11.303 1.00 77.06 90 SER A C 1
ATOM 689 O O . SER A 1 90 ? 8.867 8.766 -12.508 1.00 77.06 90 SER A O 1
ATOM 691 N N . ASN A 1 91 ? 9.441 10.111 -10.810 1.00 85.00 91 ASN A N 1
ATOM 692 C CA . ASN A 1 91 ? 9.656 11.289 -11.653 1.00 85.00 91 ASN A CA 1
ATOM 693 C C . ASN A 1 91 ? 10.803 11.092 -12.655 1.00 85.00 91 ASN A C 1
ATOM 695 O O . ASN A 1 91 ? 10.706 11.563 -13.787 1.00 85.00 91 ASN A O 1
ATOM 699 N N . LEU A 1 92 ? 11.877 10.417 -12.238 1.00 87.06 92 LEU A N 1
ATOM 700 C CA . LEU A 1 92 ? 13.077 10.155 -13.023 1.00 87.06 92 LEU A CA 1
ATOM 701 C C . LEU A 1 92 ? 12.746 9.237 -14.187 1.00 87.06 92 LEU A C 1
ATOM 703 O O . LEU A 1 92 ? 12.919 9.647 -15.331 1.00 87.06 92 LEU A O 1
ATOM 707 N N . LEU A 1 93 ? 12.200 8.053 -13.896 1.00 82.56 93 LEU A N 1
ATOM 708 C CA . LEU A 1 93 ? 11.809 7.063 -14.899 1.00 82.56 93 LEU A CA 1
ATOM 709 C C . LEU A 1 93 ? 10.826 7.666 -15.908 1.00 82.56 93 LEU A C 1
ATOM 711 O O . LEU A 1 93 ? 10.948 7.426 -17.110 1.00 82.56 93 LEU A O 1
ATOM 715 N N . LYS A 1 94 ? 9.889 8.501 -15.431 1.00 84.56 94 LYS A N 1
ATOM 716 C CA . LYS A 1 94 ? 8.947 9.226 -16.293 1.00 84.56 94 LYS A CA 1
ATOM 717 C C . LYS A 1 94 ? 9.660 10.238 -17.178 1.00 84.56 94 LYS A C 1
ATOM 719 O O . LYS A 1 94 ? 9.348 10.380 -18.358 1.00 84.56 94 LYS A O 1
ATOM 724 N N . TYR A 1 95 ? 10.609 10.977 -16.613 1.00 84.75 95 TYR A N 1
ATOM 725 C CA . TYR A 1 95 ? 11.335 12.004 -17.343 1.00 84.75 95 TYR A CA 1
ATOM 726 C C . TYR A 1 95 ? 12.130 11.407 -18.504 1.00 84.75 95 TYR A C 1
ATOM 728 O O . TYR A 1 95 ? 12.039 11.943 -19.607 1.00 84.75 95 TYR A O 1
ATOM 736 N N . ILE A 1 96 ? 12.838 10.299 -18.284 1.00 83.38 96 ILE A N 1
ATOM 737 C CA . ILE A 1 96 ? 13.700 9.645 -19.284 1.00 83.38 96 ILE A CA 1
ATOM 738 C C . ILE A 1 96 ? 12.951 8.687 -20.223 1.00 83.38 96 ILE A C 1
ATOM 740 O O . ILE A 1 96 ? 13.570 8.042 -21.058 1.00 83.38 96 ILE A O 1
ATOM 744 N N . GLY A 1 97 ? 11.623 8.593 -20.102 1.00 75.38 97 GLY A N 1
ATOM 745 C CA . GLY A 1 97 ? 10.790 7.776 -20.989 1.00 75.38 97 GLY A CA 1
ATOM 746 C C . GLY A 1 97 ? 10.855 6.269 -20.727 1.00 75.38 97 GLY A C 1
ATOM 747 O O . GLY A 1 97 ? 10.308 5.508 -21.518 1.00 75.38 97 GLY A O 1
ATOM 748 N N . LEU A 1 98 ? 11.467 5.834 -19.617 1.00 68.31 98 LEU A N 1
ATOM 749 C CA . LEU A 1 98 ? 11.443 4.429 -19.181 1.00 68.31 98 LEU A CA 1
ATOM 750 C C . LEU A 1 98 ? 10.070 4.011 -18.639 1.00 68.31 98 LEU A C 1
ATOM 752 O O . LEU A 1 98 ? 9.745 2.826 -18.635 1.00 68.31 98 LEU A O 1
ATOM 756 N N . ILE A 1 99 ? 9.259 4.984 -18.221 1.00 59.47 99 ILE A N 1
ATOM 757 C CA . ILE A 1 99 ? 7.811 4.839 -18.067 1.00 59.47 99 ILE A CA 1
ATOM 758 C C . ILE A 1 99 ? 7.146 5.964 -18.867 1.00 59.47 99 ILE A C 1
ATOM 760 O O . ILE A 1 99 ? 7.526 7.131 -18.752 1.00 59.47 99 ILE A O 1
ATOM 764 N N . GLN A 1 100 ? 6.190 5.626 -19.728 1.00 50.81 100 GLN A N 1
ATOM 765 C CA . GLN A 1 100 ? 5.478 6.608 -20.547 1.00 50.81 100 GLN A CA 1
ATOM 766 C C . GLN A 1 100 ? 4.226 7.110 -19.816 1.00 50.81 100 GLN A C 1
ATOM 768 O O . GLN A 1 100 ? 3.543 6.339 -19.142 1.00 50.81 100 GLN A O 1
ATOM 773 N N . ASP A 1 101 ? 3.887 8.394 -19.990 1.00 41.78 101 ASP A N 1
ATOM 774 C CA . ASP A 1 101 ? 2.479 8.789 -19.891 1.00 41.78 101 ASP A CA 1
ATOM 775 C C . ASP A 1 101 ? 1.734 7.995 -20.968 1.00 41.78 101 ASP A C 1
ATOM 777 O O . ASP A 1 101 ? 2.149 7.988 -22.127 1.00 41.78 101 ASP A O 1
ATOM 781 N N . THR A 1 102 ? 0.650 7.313 -20.607 1.00 38.38 102 THR A N 1
ATOM 782 C CA . THR A 1 102 ? -0.257 6.699 -21.580 1.00 38.38 102 THR A CA 1
ATOM 783 C C . THR A 1 102 ? -0.885 7.790 -22.452 1.00 38.38 102 THR A C 1
ATOM 785 O O . THR A 1 102 ? -1.973 8.284 -22.167 1.00 38.38 102 THR A O 1
ATOM 788 N N . SER A 1 103 ? -0.183 8.179 -23.514 1.00 36.19 103 SER A N 1
ATOM 789 C CA . SER A 1 103 ? -0.700 8.909 -24.666 1.00 36.19 103 SER A CA 1
ATOM 790 C C . SER A 1 103 ? 0.134 8.573 -25.913 1.00 36.19 103 SER A C 1
ATOM 792 O O . SER A 1 103 ? 1.127 9.234 -26.190 1.00 36.19 103 SER A O 1
ATOM 794 N N . VAL A 1 104 ? -0.305 7.510 -26.601 1.00 40.28 104 VAL A N 1
ATOM 795 C CA . VAL A 1 104 ? -0.228 7.173 -28.046 1.00 40.28 104 VAL A CA 1
ATOM 796 C C . VAL A 1 104 ? 1.064 7.490 -28.829 1.00 40.28 104 VAL A C 1
ATOM 798 O O . VAL A 1 104 ? 1.342 8.654 -29.097 1.00 40.28 104 VAL A O 1
ATOM 801 N N . SER A 1 105 ? 1.739 6.447 -29.347 1.00 32.16 105 SER A N 1
ATOM 802 C CA . SER A 1 105 ? 1.935 6.170 -30.798 1.00 32.16 105 SER A CA 1
ATOM 803 C C . SER A 1 105 ? 3.176 5.300 -31.088 1.00 32.16 105 SER A C 1
ATOM 805 O O . SER A 1 105 ? 4.303 5.748 -30.912 1.00 32.16 105 SER A O 1
ATOM 807 N N . ASP A 1 106 ? 2.909 4.081 -31.565 1.00 39.00 106 ASP A N 1
ATOM 808 C CA . ASP A 1 106 ? 3.486 3.287 -32.671 1.00 39.00 106 ASP A CA 1
ATOM 809 C C . ASP A 1 106 ? 4.919 3.557 -33.195 1.00 39.00 106 ASP A C 1
ATOM 811 O O . ASP A 1 106 ? 5.149 4.556 -33.876 1.00 39.00 106 ASP A O 1
ATOM 815 N N . ASP A 1 107 ? 5.835 2.597 -32.955 1.00 28.14 107 ASP A N 1
ATOM 816 C CA . ASP A 1 107 ? 6.584 1.784 -33.959 1.00 28.14 107 ASP A CA 1
ATOM 817 C C . ASP A 1 107 ? 7.943 1.275 -33.394 1.00 28.14 107 ASP A C 1
ATOM 819 O O . ASP A 1 107 ? 8.839 2.087 -33.150 1.00 28.14 107 ASP A O 1
ATOM 823 N N . PRO A 1 108 ? 8.154 -0.044 -33.169 1.00 36.91 108 PRO A N 1
ATOM 824 C CA . PRO A 1 108 ? 9.446 -0.594 -32.780 1.00 36.91 108 PRO A CA 1
ATOM 825 C C . PRO A 1 108 ? 10.070 -1.389 -33.935 1.00 36.91 108 PRO A C 1
ATOM 827 O O . PRO A 1 108 ? 9.685 -2.523 -34.225 1.00 36.91 108 PRO A O 1
ATOM 830 N N . SER A 1 109 ? 11.112 -0.834 -34.549 1.00 35.84 109 SER A N 1
ATOM 831 C CA . SER A 1 109 ? 12.037 -1.616 -35.368 1.00 35.84 109 SER A CA 1
ATOM 832 C C . SER A 1 109 ? 13.430 -1.577 -34.752 1.00 35.84 109 SER A C 1
ATOM 834 O O . SER A 1 109 ? 13.929 -0.500 -34.431 1.00 35.84 109 SER A O 1
ATOM 836 N N . LEU A 1 110 ? 14.047 -2.762 -34.714 1.00 30.88 110 LEU A N 1
ATOM 837 C CA . LEU A 1 110 ? 15.447 -3.049 -34.397 1.00 30.88 110 LEU A CA 1
ATOM 838 C C . LEU A 1 110 ? 15.816 -2.915 -32.919 1.00 30.88 110 LEU A C 1
ATOM 840 O O . LEU A 1 110 ? 15.543 -1.925 -32.267 1.00 30.88 110 LEU A O 1
ATOM 844 N N . ALA A 1 111 ? 16.573 -3.813 -32.321 1.00 34.22 111 ALA A N 1
ATOM 845 C CA . ALA A 1 111 ? 17.027 -5.160 -32.617 1.00 34.22 111 ALA A CA 1
ATOM 846 C C . ALA A 1 111 ? 17.758 -5.578 -31.331 1.00 34.22 111 ALA A C 1
ATOM 848 O O . ALA A 1 111 ? 18.260 -4.723 -30.605 1.00 34.22 111 ALA A O 1
ATOM 849 N N . SER A 1 112 ? 17.904 -6.877 -31.100 1.00 37.97 112 SER A N 1
ATOM 850 C CA . SER A 1 112 ? 19.229 -7.496 -30.935 1.00 37.97 112 SER A CA 1
ATOM 851 C C . SER A 1 112 ? 19.175 -8.704 -30.009 1.00 37.97 112 SER A C 1
ATOM 853 O O . SER A 1 112 ? 19.233 -8.613 -28.790 1.00 37.97 112 SER A O 1
ATOM 855 N N . HIS A 1 113 ? 19.095 -9.855 -30.665 1.00 30.86 113 HIS A N 1
ATOM 856 C CA . HIS A 1 113 ? 20.029 -10.973 -30.567 1.00 30.86 113 HIS A CA 1
ATOM 857 C C . HIS A 1 113 ? 21.073 -11.007 -29.431 1.00 30.86 113 HIS A C 1
ATOM 859 O O . HIS A 1 113 ? 21.960 -10.156 -29.366 1.00 30.86 113 HIS A O 1
ATOM 865 N N . SER A 1 114 ? 21.045 -12.176 -28.768 1.00 37.03 114 SER A N 1
ATOM 866 C CA . SER A 1 114 ? 22.175 -13.015 -28.311 1.00 37.03 114 SER A CA 1
ATOM 867 C C . SER A 1 114 ? 22.928 -12.550 -27.060 1.00 37.03 114 SER A C 1
ATOM 869 O O . SER A 1 114 ? 23.328 -11.403 -26.969 1.00 37.03 114 SER A O 1
ATOM 871 N N . ALA A 1 115 ? 23.271 -13.380 -26.071 1.00 36.56 115 ALA A N 1
ATOM 872 C CA . ALA A 1 115 ? 23.175 -14.821 -25.791 1.00 36.56 115 ALA A CA 1
ATOM 873 C C . ALA A 1 115 ? 23.292 -14.948 -24.241 1.00 36.56 115 ALA A C 1
ATOM 875 O O . ALA A 1 115 ? 23.800 -14.036 -23.600 1.00 36.56 115 ALA A O 1
ATOM 876 N N . SER A 1 116 ? 22.856 -15.989 -23.535 1.00 36.41 116 SER A N 1
ATOM 877 C CA . SER A 1 116 ? 23.294 -17.369 -23.699 1.00 36.41 116 SER A CA 1
ATOM 878 C C . SER A 1 116 ? 22.442 -18.316 -22.863 1.00 36.41 116 SER A C 1
ATOM 880 O O . SER A 1 116 ? 22.122 -18.058 -21.704 1.00 36.41 116 SER A O 1
ATOM 882 N N . SER A 1 117 ? 22.178 -19.453 -23.486 1.00 43.34 117 SER A N 1
ATOM 883 C CA . SER A 1 117 ? 21.628 -20.686 -22.956 1.00 43.34 117 SER A CA 1
ATOM 884 C C . SER A 1 117 ? 22.493 -21.310 -21.863 1.00 43.34 117 SER A C 1
ATOM 886 O O . SER A 1 117 ? 23.720 -21.275 -21.940 1.00 43.34 117 SER A O 1
ATOM 888 N N . LEU A 1 118 ? 21.844 -22.043 -20.960 1.00 33.47 118 LEU A N 1
ATOM 889 C CA . LEU A 1 118 ? 22.412 -23.220 -20.304 1.00 33.47 118 LEU A CA 1
ATOM 890 C C . LEU A 1 118 ? 21.281 -24.206 -20.001 1.00 33.47 118 LEU A C 1
ATOM 892 O O . LEU A 1 118 ? 20.436 -23.938 -19.154 1.00 33.47 118 LEU A O 1
ATOM 896 N N . SER A 1 119 ? 21.292 -25.359 -20.672 1.00 34.06 119 SER A N 1
ATOM 897 C CA . SER A 1 119 ? 20.890 -26.635 -20.068 1.00 34.06 119 SER A CA 1
ATOM 898 C C . SER A 1 119 ? 21.401 -27.802 -20.905 1.00 34.06 119 SER A C 1
ATOM 900 O O . SER A 1 119 ? 20.973 -28.047 -22.028 1.00 34.06 119 SER A O 1
ATOM 902 N N . THR A 1 120 ? 22.369 -28.505 -20.329 1.00 37.53 120 THR A N 1
ATOM 903 C CA . THR A 1 120 ? 22.857 -29.818 -20.741 1.00 37.53 120 THR A CA 1
ATOM 904 C C . THR A 1 120 ? 21.896 -30.910 -20.280 1.00 37.53 120 THR A C 1
ATOM 906 O O . THR A 1 120 ? 21.629 -31.006 -19.085 1.00 37.53 120 THR A O 1
ATOM 909 N N . SER A 1 121 ? 21.488 -31.800 -21.183 1.00 35.81 121 SER A N 1
ATOM 910 C CA . SER A 1 121 ? 21.283 -33.222 -20.878 1.00 35.81 121 SER A CA 1
ATOM 911 C C . SER A 1 121 ? 21.236 -34.017 -22.183 1.00 35.81 121 SER A C 1
ATOM 913 O O . SER A 1 121 ? 20.453 -33.706 -23.075 1.00 35.81 121 SER A O 1
ATOM 915 N N . ALA A 1 122 ? 22.120 -35.006 -22.306 1.00 42.94 122 ALA A N 1
ATOM 916 C CA . ALA A 1 122 ? 22.194 -35.913 -23.443 1.00 42.94 122 ALA A CA 1
ATOM 917 C C . ALA A 1 122 ? 21.145 -37.030 -23.312 1.00 42.94 122 ALA A C 1
ATOM 919 O O . ALA A 1 122 ? 21.038 -37.656 -22.258 1.00 42.94 122 ALA A O 1
ATOM 920 N N . GLY A 1 123 ? 20.421 -37.303 -24.398 1.00 35.03 123 GLY A N 1
ATOM 921 C CA . GLY A 1 123 ? 19.500 -38.433 -24.523 1.00 35.03 123 GLY A CA 1
ATOM 922 C C . GLY A 1 123 ? 18.512 -38.218 -25.667 1.00 35.03 123 GLY A C 1
ATOM 923 O O . GLY A 1 123 ? 17.547 -37.479 -25.518 1.00 35.03 123 GLY A O 1
ATOM 924 N N . ASP A 1 124 ? 18.794 -38.837 -26.811 1.00 45.19 124 ASP A N 1
ATOM 925 C CA . ASP A 1 124 ? 18.112 -38.683 -28.099 1.00 45.19 124 ASP A CA 1
ATOM 926 C C . ASP A 1 124 ? 16.590 -38.932 -28.064 1.00 45.19 124 ASP A C 1
ATOM 928 O O . ASP A 1 124 ? 16.156 -40.028 -27.715 1.00 45.19 124 ASP A O 1
ATOM 932 N N . THR A 1 125 ? 15.789 -37.948 -28.502 1.00 37.44 125 THR A N 1
ATOM 933 C CA . THR A 1 125 ? 14.666 -38.050 -29.473 1.00 37.44 125 THR A CA 1
ATOM 934 C C . THR A 1 125 ? 14.143 -36.625 -29.765 1.00 37.44 125 THR A C 1
ATOM 936 O O . THR A 1 125 ? 13.767 -35.930 -28.820 1.00 37.44 125 THR A O 1
ATOM 939 N N . PRO A 1 126 ? 14.077 -36.159 -31.029 1.00 45.41 126 PRO A N 1
ATOM 940 C CA . PRO A 1 126 ? 13.560 -34.834 -31.361 1.00 45.41 126 PRO A CA 1
ATOM 941 C C . PRO A 1 126 ? 12.030 -34.859 -31.451 1.00 45.41 126 PRO A C 1
ATOM 943 O O . PRO A 1 126 ? 11.455 -35.229 -32.473 1.00 45.41 126 PRO A O 1
ATOM 946 N N . CYS A 1 127 ? 11.375 -34.438 -30.373 1.00 36.03 127 CYS A N 1
ATOM 947 C CA . CYS A 1 127 ? 10.053 -33.828 -30.446 1.00 36.03 127 CYS A CA 1
ATOM 948 C C . CYS A 1 127 ? 10.250 -32.330 -30.202 1.00 36.03 127 CYS A C 1
ATOM 950 O O . CYS A 1 127 ? 10.217 -31.879 -29.058 1.00 36.03 127 CYS A O 1
ATOM 952 N N . ASP A 1 128 ? 10.500 -31.580 -31.277 1.00 43.16 128 ASP A N 1
ATOM 953 C CA . ASP A 1 128 ? 10.490 -30.115 -31.274 1.00 43.16 128 ASP A CA 1
ATOM 954 C C . ASP A 1 128 ? 9.069 -29.623 -30.962 1.00 43.16 128 ASP A C 1
ATOM 956 O O . ASP A 1 128 ? 8.262 -29.352 -31.851 1.00 43.16 128 ASP A O 1
ATOM 960 N N . MET A 1 129 ? 8.745 -29.523 -29.675 1.00 45.94 129 MET A N 1
ATOM 961 C CA . MET A 1 129 ? 7.748 -28.566 -29.215 1.00 45.94 129 MET A CA 1
ATOM 962 C C . MET A 1 129 ? 8.493 -27.253 -28.976 1.00 45.94 129 MET A C 1
ATOM 964 O O . MET A 1 129 ? 9.452 -27.252 -28.199 1.00 45.94 129 MET A O 1
ATOM 968 N N . PRO A 1 130 ? 8.102 -26.136 -29.615 1.00 49.38 130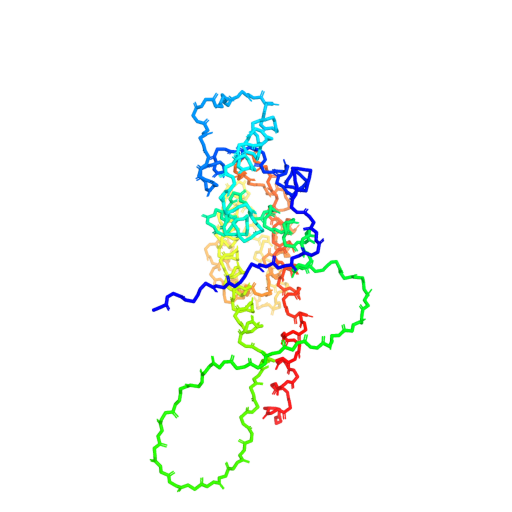 PRO A N 1
ATOM 969 C CA . PRO A 1 130 ? 8.679 -24.846 -29.281 1.00 49.38 130 PRO A CA 1
ATOM 970 C C . PRO A 1 130 ? 8.425 -24.609 -27.794 1.00 49.38 130 PRO A C 1
ATOM 972 O O . PRO A 1 130 ? 7.277 -24.653 -27.351 1.00 49.38 130 PRO A O 1
ATOM 975 N N . VAL A 1 131 ? 9.482 -24.382 -27.015 1.00 51.81 131 VAL A N 1
ATOM 976 C CA . VAL A 1 131 ? 9.341 -23.857 -25.656 1.00 51.81 131 VAL A CA 1
ATOM 977 C C . VAL A 1 131 ? 8.848 -22.423 -25.815 1.00 51.81 131 VAL A C 1
ATOM 979 O O . VAL A 1 131 ? 9.633 -21.489 -25.936 1.00 51.81 131 VAL A O 1
ATOM 982 N N . THR A 1 132 ? 7.535 -22.252 -25.926 1.00 66.06 132 THR A N 1
ATOM 983 C CA . THR A 1 132 ? 6.894 -20.943 -25.898 1.00 66.06 132 THR A CA 1
ATOM 984 C C . THR A 1 132 ? 7.026 -20.416 -24.477 1.00 66.06 132 THR A C 1
ATOM 986 O O . THR A 1 132 ? 6.395 -20.934 -23.554 1.00 66.06 132 THR A O 1
ATOM 989 N N . THR A 1 133 ? 7.919 -19.449 -24.286 1.00 72.81 133 THR A N 1
ATOM 990 C CA . THR A 1 133 ? 8.122 -18.797 -22.995 1.00 72.81 133 THR A CA 1
ATOM 991 C C . THR A 1 133 ? 6.943 -17.864 -22.698 1.00 72.81 133 THR A C 1
ATOM 993 O O . THR A 1 133 ? 6.431 -17.236 -23.624 1.00 72.81 133 THR A O 1
ATOM 996 N N . PRO A 1 134 ? 6.499 -17.739 -21.433 1.00 80.12 134 PRO A N 1
ATOM 997 C CA . PRO A 1 134 ? 5.325 -16.927 -21.086 1.00 80.12 134 PRO A CA 1
ATOM 998 C C . PRO A 1 134 ? 5.548 -15.416 -21.231 1.00 80.12 134 PRO A C 1
ATOM 1000 O O . PRO A 1 134 ? 4.586 -14.652 -21.261 1.00 80.12 134 PRO A O 1
ATOM 1003 N N . PHE A 1 135 ? 6.814 -14.999 -21.277 1.00 80.19 135 PHE A N 1
ATOM 1004 C CA . PHE A 1 135 ? 7.250 -13.613 -21.374 1.00 80.19 135 PHE A CA 1
ATOM 1005 C C . PHE A 1 135 ? 8.012 -13.383 -22.677 1.00 80.19 135 PHE A C 1
ATOM 1007 O O . PHE A 1 135 ? 8.750 -14.262 -23.137 1.00 80.19 135 PHE A O 1
ATOM 1014 N N . GLU A 1 136 ? 7.868 -12.179 -23.234 1.00 80.00 136 GLU A N 1
ATOM 1015 C CA . GLU A 1 136 ? 8.563 -11.756 -24.456 1.00 80.00 136 GLU A CA 1
ATOM 1016 C C . GLU A 1 136 ? 10.081 -11.651 -24.258 1.00 80.00 136 GLU A C 1
ATOM 1018 O O . GLU A 1 136 ? 10.858 -11.865 -25.188 1.00 80.00 136 GLU A O 1
ATOM 1023 N N . SER A 1 137 ? 10.518 -11.316 -23.040 1.00 81.50 137 SER A N 1
ATOM 1024 C CA . SER A 1 137 ? 11.933 -11.217 -22.685 1.00 81.50 137 SER A CA 1
ATOM 1025 C C . SER A 1 137 ? 12.175 -11.431 -21.192 1.00 81.50 137 SER A C 1
ATOM 1027 O O . SER A 1 137 ? 11.314 -11.141 -20.358 1.00 81.50 137 SER A O 1
ATOM 1029 N N . THR A 1 138 ? 13.397 -11.836 -20.845 1.00 77.88 138 THR A N 1
ATOM 1030 C CA . THR A 1 138 ? 13.858 -11.931 -19.451 1.00 77.88 138 THR A CA 1
ATOM 1031 C C . THR A 1 138 ? 13.776 -10.589 -18.722 1.00 77.88 138 THR A C 1
ATOM 1033 O O . THR A 1 138 ? 13.377 -10.545 -17.568 1.00 77.88 138 THR A O 1
ATOM 1036 N N . ALA A 1 139 ? 14.073 -9.481 -19.407 1.00 77.88 139 ALA A N 1
ATOM 1037 C CA . ALA A 1 139 ? 13.982 -8.142 -18.827 1.00 77.88 139 ALA A CA 1
ATOM 1038 C C . ALA A 1 139 ? 12.533 -7.742 -18.492 1.00 77.88 139 ALA A C 1
ATOM 1040 O O . ALA A 1 139 ? 12.285 -7.068 -17.495 1.00 77.88 139 ALA A O 1
ATOM 1041 N N . SER A 1 140 ? 11.562 -8.133 -19.325 1.00 77.50 140 SER A N 1
ATOM 1042 C CA . SER A 1 140 ? 10.142 -7.894 -19.032 1.00 77.50 140 SER A CA 1
ATOM 1043 C C . SER A 1 140 ? 9.643 -8.746 -17.866 1.00 77.50 140 SER A C 1
ATOM 1045 O O . SER A 1 140 ? 8.876 -8.257 -17.042 1.00 77.50 140 SER A O 1
ATOM 1047 N N . GLU A 1 141 ? 10.122 -9.986 -17.763 1.00 83.25 141 GLU A N 1
ATOM 1048 C CA . GLU A 1 141 ? 9.826 -10.880 -16.646 1.00 83.25 141 GLU A CA 1
ATOM 1049 C C . GLU A 1 141 ? 10.401 -10.338 -15.325 1.00 83.25 141 GLU A C 1
ATOM 1051 O O . GLU A 1 141 ? 9.676 -10.218 -14.338 1.00 83.25 141 GLU A O 1
ATOM 1056 N N . GLU A 1 142 ? 11.669 -9.920 -15.319 1.00 79.56 142 GLU A N 1
ATOM 1057 C CA . GLU A 1 142 ? 12.343 -9.346 -14.148 1.00 79.56 142 GLU A CA 1
ATOM 1058 C C . GLU A 1 142 ? 11.618 -8.099 -13.626 1.00 79.56 142 GLU A C 1
ATOM 1060 O O . GLU A 1 142 ? 11.316 -8.012 -12.438 1.00 79.56 142 GLU A O 1
ATOM 1065 N N . LYS A 1 143 ? 11.209 -7.188 -14.518 1.00 81.69 143 LYS A N 1
ATOM 1066 C CA . LYS A 1 143 ? 10.414 -6.004 -14.146 1.00 81.69 143 LYS A CA 1
ATOM 1067 C C . LYS A 1 143 ? 9.077 -6.351 -13.495 1.00 81.69 143 LYS A C 1
ATOM 1069 O O . LYS A 1 143 ? 8.617 -5.623 -12.611 1.00 81.69 143 LYS A O 1
ATOM 1074 N N . VAL A 1 144 ? 8.425 -7.428 -13.939 1.00 82.00 144 VAL A N 1
ATOM 1075 C CA . VAL A 1 144 ? 7.180 -7.901 -13.318 1.00 82.00 144 VAL A CA 1
ATOM 1076 C C . VAL A 1 144 ? 7.464 -8.413 -11.909 1.00 82.00 144 VAL A C 1
ATOM 1078 O O . VAL A 1 144 ? 6.729 -8.045 -10.994 1.00 82.00 144 VAL A O 1
ATOM 1081 N N . TYR A 1 145 ? 8.534 -9.187 -11.706 1.00 82.25 145 TYR A N 1
ATOM 1082 C CA . TYR A 1 145 ? 8.919 -9.644 -10.368 1.00 82.25 145 TYR A CA 1
ATOM 1083 C C . TYR A 1 145 ? 9.293 -8.491 -9.436 1.00 82.25 145 TYR A C 1
ATOM 1085 O O . TYR A 1 145 ? 8.785 -8.452 -8.319 1.00 82.25 145 TYR A O 1
ATOM 1093 N N . GLU A 1 146 ? 10.087 -7.520 -9.894 1.00 83.00 146 GLU A N 1
ATOM 1094 C CA . GLU A 1 146 ? 10.408 -6.321 -9.108 1.00 83.00 146 GLU A CA 1
ATOM 1095 C C . GLU A 1 146 ? 9.136 -5.572 -8.691 1.00 83.00 146 GLU A C 1
ATOM 1097 O O . GLU A 1 146 ? 8.962 -5.231 -7.524 1.00 83.00 146 GLU A O 1
ATOM 1102 N N . SER A 1 147 ? 8.196 -5.381 -9.623 1.00 84.56 147 SER A N 1
ATOM 1103 C CA . SER A 1 147 ? 6.926 -4.703 -9.335 1.00 84.56 147 SER A CA 1
ATOM 1104 C C . SER A 1 147 ? 6.059 -5.479 -8.336 1.00 84.56 147 SER A C 1
ATOM 1106 O O . SER A 1 147 ? 5.378 -4.876 -7.506 1.00 84.56 147 SER A O 1
ATOM 1108 N N . LEU A 1 148 ? 6.056 -6.814 -8.415 1.00 88.56 148 LEU A N 1
ATOM 1109 C CA . LEU A 1 148 ? 5.347 -7.673 -7.465 1.00 88.56 148 LEU A CA 1
ATOM 1110 C C . LEU A 1 148 ? 5.972 -7.605 -6.070 1.00 88.56 148 LEU A C 1
ATOM 1112 O O . LEU A 1 148 ? 5.236 -7.538 -5.086 1.00 88.56 148 LEU A O 1
ATOM 1116 N N . ASP A 1 149 ? 7.299 -7.609 -5.981 1.00 86.62 149 ASP A N 1
ATOM 1117 C CA . ASP A 1 149 ? 8.017 -7.506 -4.714 1.00 86.62 149 ASP A CA 1
ATOM 1118 C C . ASP A 1 149 ? 7.816 -6.127 -4.069 1.00 86.62 149 ASP A C 1
ATOM 1120 O O . ASP A 1 149 ? 7.477 -6.069 -2.884 1.00 86.62 149 ASP A O 1
ATOM 1124 N N . ASP A 1 150 ? 7.895 -5.042 -4.845 1.00 86.75 150 ASP A N 1
ATOM 1125 C CA . ASP A 1 150 ? 7.603 -3.676 -4.387 1.00 86.75 150 ASP A CA 1
ATOM 1126 C C . ASP A 1 150 ? 6.164 -3.567 -3.847 1.00 86.75 150 ASP A C 1
ATOM 1128 O O . ASP A 1 150 ? 5.933 -3.037 -2.755 1.00 86.75 150 ASP A O 1
ATOM 1132 N N . LEU A 1 151 ? 5.177 -4.121 -4.566 1.00 91.56 151 LEU A N 1
ATOM 1133 C CA . LEU A 1 151 ? 3.787 -4.173 -4.096 1.00 91.56 151 LEU A CA 1
ATOM 1134 C C . LEU A 1 151 ? 3.649 -5.006 -2.820 1.00 91.56 151 LEU A C 1
ATOM 1136 O O . LEU A 1 151 ? 2.942 -4.604 -1.896 1.00 91.56 151 LEU A O 1
ATOM 1140 N N . ARG A 1 152 ? 4.305 -6.165 -2.742 1.00 92.56 152 ARG A N 1
ATOM 1141 C CA . ARG A 1 152 ? 4.236 -7.032 -1.562 1.00 92.56 152 ARG A CA 1
ATOM 1142 C C . ARG A 1 152 ? 4.798 -6.330 -0.328 1.00 92.56 152 ARG A C 1
ATOM 1144 O O . ARG A 1 152 ? 4.176 -6.399 0.732 1.00 92.56 152 ARG A O 1
ATOM 1151 N N . LEU A 1 153 ? 5.940 -5.656 -0.463 1.00 89.31 153 LEU A N 1
ATOM 1152 C CA . LEU A 1 153 ? 6.564 -4.893 0.619 1.00 89.31 153 LEU A CA 1
ATOM 1153 C C . LEU A 1 153 ? 5.654 -3.750 1.069 1.00 89.31 153 LEU A C 1
ATOM 1155 O O . LEU A 1 153 ? 5.263 -3.711 2.235 1.00 89.31 153 LEU A O 1
ATOM 1159 N N . LYS A 1 154 ? 5.194 -2.913 0.130 1.00 91.50 154 LYS A N 1
ATOM 1160 C CA . LYS A 1 154 ? 4.284 -1.805 0.446 1.00 91.50 154 LYS A CA 1
ATOM 1161 C C . LYS A 1 154 ? 3.000 -2.287 1.126 1.00 91.50 154 LYS A C 1
ATOM 1163 O O . LYS A 1 154 ? 2.518 -1.660 2.068 1.00 91.50 154 LYS A O 1
ATOM 1168 N N . PHE A 1 155 ? 2.429 -3.400 0.671 1.00 94.81 155 PHE A N 1
ATOM 1169 C CA . PHE A 1 155 ? 1.239 -3.971 1.294 1.00 94.81 155 PHE A CA 1
ATOM 1170 C C . PHE A 1 155 ? 1.501 -4.426 2.733 1.00 94.81 155 PHE A C 1
ATOM 1172 O O . PHE A 1 155 ? 0.669 -4.179 3.602 1.00 94.81 155 PHE A O 1
ATOM 1179 N N . SER A 1 156 ? 2.650 -5.053 2.998 1.00 93.50 156 SER A N 1
ATOM 1180 C CA . SER A 1 156 ? 3.047 -5.470 4.348 1.00 93.50 156 SER A CA 1
ATOM 1181 C C . SER A 1 156 ? 3.094 -4.286 5.320 1.00 93.50 156 SER A C 1
ATOM 1183 O O . SER A 1 156 ? 2.571 -4.372 6.437 1.00 93.50 156 SER A O 1
ATOM 1185 N N . ASP A 1 157 ? 3.652 -3.159 4.877 1.00 93.06 157 ASP A N 1
ATOM 1186 C CA . ASP A 1 157 ? 3.713 -1.935 5.679 1.00 93.06 157 ASP A CA 1
ATOM 1187 C C . ASP A 1 157 ? 2.315 -1.357 5.920 1.00 93.06 157 ASP A C 1
ATOM 1189 O O . ASP A 1 157 ? 1.964 -0.995 7.046 1.00 93.06 157 ASP A O 1
ATOM 1193 N N . LEU A 1 158 ? 1.470 -1.340 4.884 1.00 95.56 158 LEU A N 1
ATOM 1194 C CA . LEU A 1 158 ? 0.095 -0.847 4.984 1.00 95.56 158 LEU A CA 1
ATOM 1195 C C . LEU A 1 158 ? -0.782 -1.693 5.901 1.00 95.56 158 LEU A C 1
ATOM 1197 O O . LEU A 1 158 ? -1.597 -1.130 6.628 1.00 95.56 158 LEU A O 1
ATOM 1201 N N . VAL A 1 159 ? -0.627 -3.017 5.889 1.00 96.31 159 VAL A N 1
ATOM 1202 C CA . VAL A 1 159 ? -1.336 -3.922 6.804 1.00 96.31 159 VAL A CA 1
ATOM 1203 C C . VAL A 1 159 ? -0.935 -3.623 8.242 1.00 96.31 159 VAL A C 1
ATOM 1205 O O . VAL A 1 159 ? -1.801 -3.395 9.081 1.00 96.31 159 VAL A O 1
ATOM 1208 N N . THR A 1 160 ? 0.368 -3.540 8.514 1.00 95.00 160 THR A N 1
ATOM 1209 C CA . THR A 1 160 ? 0.888 -3.242 9.857 1.00 95.00 160 THR A CA 1
ATOM 1210 C C . THR A 1 160 ? 0.366 -1.898 10.364 1.00 95.00 160 THR A C 1
ATOM 1212 O O . THR A 1 160 ? -0.096 -1.772 11.502 1.00 95.00 160 THR A O 1
ATOM 1215 N N . LEU A 1 161 ? 0.391 -0.884 9.498 1.00 95.44 161 LEU A N 1
ATOM 1216 C CA . LEU A 1 161 ? -0.125 0.440 9.802 1.00 95.44 161 LEU A CA 1
ATOM 1217 C C . LEU A 1 161 ? -1.639 0.422 10.045 1.00 95.44 161 LEU A C 1
ATOM 1219 O O . LEU A 1 161 ? -2.112 1.035 11.000 1.00 95.44 161 LEU A O 1
ATOM 1223 N N . PHE A 1 162 ? -2.399 -0.275 9.203 1.00 97.44 162 PHE A N 1
ATOM 1224 C CA . PHE A 1 162 ? -3.840 -0.429 9.358 1.00 97.44 162 PHE A CA 1
ATOM 1225 C C . PHE A 1 162 ? -4.195 -1.081 10.695 1.00 97.44 162 PHE A C 1
ATOM 1227 O O . PHE A 1 162 ? -5.023 -0.531 11.416 1.00 97.44 162 PHE A O 1
ATOM 1234 N N . GLU A 1 163 ? -3.557 -2.201 11.047 1.00 96.94 163 GLU A N 1
ATOM 1235 C CA . GLU A 1 163 ? -3.811 -2.927 12.298 1.00 96.94 163 GLU A CA 1
ATOM 1236 C C . GLU A 1 163 ? -3.520 -2.031 13.504 1.00 96.94 163 GLU A C 1
ATOM 1238 O O . GLU A 1 163 ? -4.394 -1.818 14.346 1.00 96.94 163 GLU A O 1
ATOM 1243 N N . THR A 1 164 ? -2.358 -1.370 13.499 1.00 96.19 164 THR A N 1
ATOM 1244 C CA . THR A 1 164 ? -1.958 -0.424 14.550 1.00 96.19 164 THR A CA 1
ATOM 1245 C C . THR A 1 164 ? -2.973 0.711 14.703 1.00 96.19 164 THR A C 1
ATOM 1247 O O . THR A 1 164 ? -3.429 1.019 15.804 1.00 96.19 164 THR A O 1
ATOM 1250 N N . LYS A 1 165 ? -3.369 1.351 13.596 1.00 95.62 165 LYS A N 1
ATOM 1251 C CA . LYS A 1 165 ? -4.308 2.478 13.643 1.00 95.62 165 LYS A CA 1
ATOM 1252 C C . LYS A 1 165 ? -5.730 2.062 13.979 1.00 95.62 165 LYS A C 1
ATOM 1254 O O . LYS A 1 165 ? -6.465 2.845 14.584 1.00 95.62 165 LYS A O 1
ATOM 1259 N N . PHE A 1 166 ? -6.123 0.851 13.612 1.00 96.44 166 PHE A N 1
ATOM 1260 C CA . PHE A 1 166 ? -7.416 0.306 13.977 1.00 96.44 166 PHE A CA 1
ATOM 1261 C C . PHE A 1 166 ? -7.500 0.044 15.485 1.00 96.44 166 PHE A C 1
ATOM 1263 O O . PHE A 1 166 ? -8.468 0.471 16.120 1.00 96.44 166 PHE A O 1
ATOM 1270 N N . GLU A 1 167 ? -6.460 -0.552 16.072 1.00 95.69 167 GLU A N 1
ATOM 1271 C CA . GLU A 1 167 ? -6.327 -0.732 17.521 1.00 95.69 167 GLU A CA 1
ATOM 1272 C C . GLU A 1 167 ? -6.329 0.608 18.269 1.00 95.69 167 GLU A C 1
ATOM 1274 O O . GLU A 1 167 ? -7.125 0.802 19.191 1.00 95.69 167 GLU A O 1
ATOM 1279 N N . GLU A 1 168 ? -5.498 1.569 17.843 1.00 94.88 168 GLU A N 1
ATOM 1280 C CA . GLU A 1 168 ? -5.452 2.918 18.423 1.00 94.88 168 GLU A CA 1
ATOM 1281 C C . GLU A 1 168 ? -6.841 3.570 18.428 1.00 94.88 168 GLU A C 1
ATOM 1283 O O . GLU A 1 168 ? -7.302 4.054 19.466 1.00 94.88 168 GLU A O 1
ATOM 1288 N N . LYS A 1 169 ? -7.549 3.552 17.289 1.00 95.06 169 LYS A N 1
ATOM 1289 C CA . LYS A 1 169 ? -8.888 4.145 17.195 1.00 95.06 169 LYS A CA 1
ATOM 1290 C C . LYS A 1 169 ? -9.893 3.404 18.080 1.00 95.06 169 LYS A C 1
ATOM 1292 O O . LYS A 1 169 ? -10.701 4.054 18.743 1.00 95.06 169 LYS A O 1
ATOM 1297 N N . SER A 1 170 ? -9.821 2.075 18.153 1.00 93.81 170 SER A N 1
ATOM 1298 C CA . SER A 1 170 ? -10.712 1.274 19.000 1.00 93.81 170 SER A CA 1
ATOM 1299 C C . SER A 1 170 ? -10.503 1.513 20.495 1.00 93.81 170 SER A C 1
ATOM 1301 O O . SER A 1 170 ? -11.449 1.378 21.270 1.00 93.81 170 SER A O 1
ATOM 1303 N N . ASN A 1 171 ? -9.295 1.884 20.923 1.00 93.06 171 ASN A N 1
ATOM 1304 C CA . ASN A 1 171 ? -9.031 2.239 22.319 1.00 93.06 171 ASN A CA 1
ATOM 1305 C C . ASN A 1 171 ? -9.753 3.532 22.736 1.00 93.06 171 ASN A C 1
ATOM 1307 O O . ASN A 1 171 ? -10.090 3.710 23.909 1.00 93.06 171 ASN A O 1
ATOM 1311 N N . HIS A 1 172 ? -10.018 4.422 21.778 1.00 92.94 172 HIS A N 1
ATOM 1312 C CA . HIS A 1 172 ? -10.752 5.668 21.996 1.00 92.94 172 HIS A CA 1
ATOM 1313 C C . HIS A 1 172 ? -12.257 5.531 21.741 1.00 92.94 172 HIS A C 1
ATOM 1315 O O . HIS A 1 172 ? -13.052 6.195 22.408 1.00 92.94 172 HIS A O 1
ATOM 1321 N N . ASP A 1 173 ? -12.650 4.650 20.823 1.00 94.50 173 ASP A N 1
ATOM 1322 C CA . ASP A 1 173 ? -14.038 4.374 20.471 1.00 94.50 173 ASP A CA 1
ATOM 1323 C C . ASP A 1 173 ? -14.416 2.925 20.806 1.00 94.50 173 ASP A C 1
ATOM 1325 O O . ASP A 1 173 ? -14.210 1.993 20.029 1.00 94.50 173 ASP A O 1
ATOM 1329 N N . LYS A 1 174 ? -15.043 2.751 21.975 1.00 91.75 174 LYS A N 1
ATOM 1330 C CA . LYS A 1 174 ? -15.486 1.440 22.475 1.00 91.75 174 LYS A CA 1
ATOM 1331 C C . LYS A 1 174 ? -16.542 0.767 21.592 1.00 91.75 174 LYS A C 1
ATOM 1333 O O . LYS A 1 174 ? -16.757 -0.435 21.732 1.00 91.75 174 LYS A O 1
ATOM 1338 N N . GLN A 1 175 ? -17.233 1.522 20.736 1.00 95.94 175 GLN A N 1
ATOM 1339 C CA . GLN A 1 175 ? -18.283 0.995 19.868 1.00 95.94 175 GLN A CA 1
ATOM 1340 C C . GLN A 1 175 ? -17.721 0.523 18.517 1.00 95.94 175 GLN A C 1
ATOM 1342 O O . GLN A 1 175 ? -18.331 -0.335 17.874 1.00 95.94 175 GLN A O 1
ATOM 1347 N N . LEU A 1 176 ? -16.526 0.993 18.140 1.00 96.75 176 LEU A N 1
ATOM 1348 C CA . LEU A 1 176 ? -15.886 0.727 16.853 1.00 96.75 176 LEU A CA 1
ATOM 1349 C C . LEU A 1 176 ? -15.828 -0.765 16.505 1.00 96.75 176 LEU A C 1
ATOM 1351 O O . LEU A 1 176 ? -16.279 -1.156 15.432 1.00 96.75 176 LEU A O 1
ATOM 1355 N N . ALA A 1 177 ? -15.339 -1.616 17.414 1.00 96.94 177 ALA A N 1
ATOM 1356 C CA . ALA A 1 177 ? -15.235 -3.057 17.168 1.00 96.94 177 ALA A CA 1
ATOM 1357 C C . ALA A 1 177 ? -16.606 -3.706 16.892 1.00 96.94 177 ALA A C 1
ATOM 1359 O O . ALA A 1 177 ? -16.746 -4.545 16.005 1.00 96.94 177 ALA A O 1
ATOM 1360 N N . THR A 1 178 ? -17.652 -3.276 17.604 1.00 97.06 178 THR A N 1
ATOM 1361 C CA . THR A 1 178 ? -19.013 -3.783 17.375 1.00 97.06 178 THR A CA 1
ATOM 1362 C C . THR A 1 178 ? -19.560 -3.335 16.021 1.00 97.06 178 THR A C 1
ATOM 1364 O O . THR A 1 178 ? -20.209 -4.118 15.326 1.00 97.06 178 THR A O 1
ATOM 1367 N N . ASP A 1 179 ? -19.311 -2.087 15.635 1.00 97.88 179 ASP A N 1
ATOM 1368 C CA . ASP A 1 179 ? -19.815 -1.535 14.378 1.00 97.88 179 ASP A CA 1
ATOM 1369 C C . ASP A 1 179 ? -19.081 -2.124 13.168 1.00 97.88 179 ASP A C 1
ATOM 1371 O O . ASP A 1 179 ? -19.714 -2.432 12.153 1.00 97.88 179 ASP A O 1
ATOM 1375 N N . VAL A 1 180 ? -17.775 -2.372 13.301 1.00 97.94 180 VAL A N 1
ATOM 1376 C CA . VAL A 1 180 ? -16.975 -3.090 12.304 1.00 97.94 180 VAL A CA 1
ATOM 1377 C C . VAL A 1 180 ? -17.431 -4.540 12.175 1.00 97.94 180 VAL A C 1
ATOM 1379 O O . VAL A 1 180 ? -17.665 -4.976 11.053 1.00 97.94 180 VAL A O 1
ATOM 1382 N N . SER A 1 181 ? -17.630 -5.269 13.280 1.00 97.62 181 SER A N 1
ATOM 1383 C CA . SER A 1 181 ? -18.133 -6.653 13.242 1.00 97.62 181 SER A CA 1
ATOM 1384 C C . SER A 1 181 ? -19.475 -6.747 12.499 1.00 97.62 181 SER A C 1
ATOM 1386 O O . SER A 1 181 ? -19.609 -7.516 11.543 1.00 97.62 181 SER A O 1
ATOM 1388 N N . LYS A 1 182 ? -20.450 -5.891 12.845 1.00 97.44 182 LYS A N 1
ATOM 1389 C CA . LYS A 1 182 ? -21.751 -5.832 12.151 1.00 97.44 182 LYS A CA 1
ATOM 1390 C C . LYS A 1 182 ? -21.605 -5.518 10.666 1.00 97.44 182 LYS A C 1
ATOM 1392 O O . LYS A 1 182 ? -22.307 -6.103 9.843 1.00 97.44 182 LYS A O 1
ATOM 1397 N N . TRP A 1 183 ? -20.725 -4.579 10.322 1.00 98.25 183 TRP A N 1
ATOM 1398 C CA . TRP A 1 183 ? -20.479 -4.231 8.930 1.00 98.25 183 TRP A CA 1
ATOM 1399 C C . TRP A 1 183 ? -19.814 -5.370 8.163 1.00 98.25 183 TRP A C 1
ATOM 1401 O O . TRP A 1 183 ? -20.260 -5.643 7.058 1.00 98.25 183 TRP A O 1
ATOM 1411 N N . LEU A 1 184 ? -18.825 -6.060 8.737 1.00 97.75 184 LEU A N 1
ATOM 1412 C CA . LEU A 1 184 ? -18.156 -7.200 8.105 1.00 97.75 184 LEU A CA 1
ATOM 1413 C C . LEU A 1 184 ? -19.133 -8.335 7.815 1.00 97.75 184 LEU A C 1
ATOM 1415 O O . LEU A 1 184 ? -19.145 -8.837 6.697 1.00 97.75 184 LEU A O 1
ATOM 1419 N N . ILE A 1 185 ? -19.997 -8.679 8.775 1.00 96.50 185 ILE A N 1
ATOM 1420 C CA . ILE A 1 185 ? -21.036 -9.703 8.595 1.00 96.50 185 ILE A CA 1
ATOM 1421 C C . ILE A 1 185 ? -21.910 -9.375 7.378 1.00 96.50 185 ILE A C 1
ATOM 1423 O O . ILE A 1 185 ? -22.113 -10.226 6.519 1.00 96.50 185 ILE A O 1
ATOM 1427 N N . ALA A 1 186 ? -22.379 -8.129 7.266 1.00 96.81 186 ALA A N 1
ATOM 1428 C CA . ALA A 1 186 ? -23.212 -7.703 6.142 1.00 96.81 186 ALA A CA 1
ATOM 1429 C C . ALA A 1 186 ? -22.430 -7.535 4.825 1.00 96.81 186 ALA A C 1
ATOM 1431 O O . ALA A 1 186 ? -22.969 -7.795 3.755 1.00 96.81 186 ALA A O 1
ATOM 1432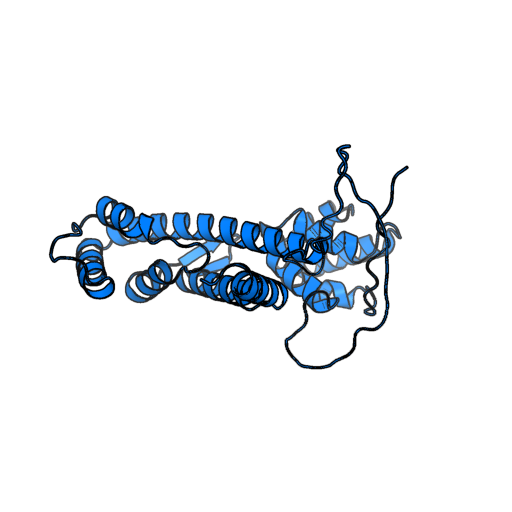 N N . HIS A 1 187 ? -21.184 -7.060 4.885 1.00 95.81 187 HIS A N 1
ATOM 1433 C CA . HIS A 1 187 ? -20.357 -6.762 3.714 1.00 95.81 187 HIS A CA 1
ATOM 1434 C C . HIS A 1 187 ? -19.813 -8.029 3.052 1.00 95.81 187 HIS A C 1
ATOM 1436 O O . HIS A 1 187 ? -19.733 -8.085 1.828 1.00 95.81 187 HIS A O 1
ATOM 1442 N N . MET A 1 188 ? -19.460 -9.028 3.859 1.00 94.38 188 MET A N 1
ATOM 1443 C CA . MET A 1 188 ? -18.879 -10.294 3.413 1.00 94.38 188 MET A CA 1
ATOM 1444 C C . MET A 1 188 ? -19.912 -11.421 3.282 1.00 94.38 188 MET A C 1
ATOM 1446 O O . MET A 1 188 ? -19.537 -12.530 2.913 1.00 94.38 188 MET A O 1
ATOM 1450 N N . ASP A 1 189 ? -21.184 -11.144 3.594 1.00 94.94 189 ASP A N 1
ATOM 1451 C CA . ASP A 1 189 ? -22.274 -12.131 3.645 1.00 94.94 189 ASP A CA 1
ATOM 1452 C C . ASP A 1 189 ? -21.946 -13.328 4.561 1.00 94.94 189 ASP A C 1
ATOM 1454 O O . ASP A 1 189 ? -22.136 -14.496 4.222 1.00 94.94 189 ASP A O 1
ATOM 1458 N N . TRP A 1 190 ? -21.374 -13.039 5.734 1.00 95.50 190 TRP A N 1
ATOM 1459 C CA . TRP A 1 190 ? -21.055 -14.062 6.730 1.00 95.50 190 TRP A CA 1
ATOM 1460 C C . TRP A 1 190 ? -22.249 -14.361 7.636 1.00 95.50 190 TRP A C 1
ATOM 1462 O O . TRP A 1 190 ? -23.161 -13.553 7.808 1.00 95.50 190 TRP A O 1
ATOM 1472 N N . GLU A 1 191 ? -22.216 -15.523 8.290 1.00 94.38 191 GLU A N 1
ATOM 1473 C CA . GLU A 1 191 ? -23.245 -15.898 9.258 1.00 94.38 191 GLU A CA 1
ATOM 1474 C C . GLU A 1 191 ? -23.334 -14.889 10.413 1.00 94.38 191 GLU A C 1
ATOM 1476 O O . GLU A 1 191 ? -22.328 -14.367 10.910 1.00 94.38 191 GLU A O 1
ATOM 1481 N N . HIS A 1 192 ? -24.554 -14.625 10.880 1.00 90.44 192 HIS A N 1
ATOM 1482 C CA . HIS A 1 192 ? -24.770 -13.719 12.002 1.00 90.44 192 HIS A CA 1
ATOM 1483 C C . HIS A 1 192 ? -24.058 -14.229 13.265 1.00 90.44 192 HIS A C 1
ATOM 1485 O O . HIS A 1 192 ? -24.260 -15.363 13.691 1.00 90.44 192 HIS A O 1
ATOM 1491 N N . GLY A 1 193 ? -23.274 -13.360 13.908 1.00 88.12 193 GLY A N 1
ATOM 1492 C CA . GLY A 1 193 ? -22.498 -13.704 15.105 1.00 88.12 193 GLY A CA 1
ATOM 1493 C C . GLY A 1 193 ? -21.195 -14.456 14.817 1.00 88.12 193 GLY A C 1
ATOM 1494 O O . GLY A 1 193 ? -20.534 -14.888 15.753 1.00 88.12 193 GLY A O 1
ATOM 1495 N N . SER A 1 194 ? -20.801 -14.595 13.546 1.00 90.69 194 SER A N 1
ATOM 1496 C CA . SER A 1 194 ? -19.541 -15.241 13.149 1.00 90.69 194 SER A CA 1
ATOM 1497 C C . SER A 1 194 ? -18.279 -14.417 13.440 1.00 90.69 194 SER A C 1
ATOM 1499 O O . SER A 1 194 ? -17.175 -14.965 13.335 1.00 90.69 194 SER A O 1
ATOM 1501 N N . VAL A 1 195 ? -18.438 -13.136 13.790 1.00 93.25 195 VAL A N 1
ATOM 1502 C CA . VAL A 1 195 ? -17.368 -12.192 14.147 1.00 93.25 195 VAL A CA 1
ATOM 1503 C C . VAL A 1 195 ? -17.687 -11.591 15.505 1.00 93.25 195 VAL A C 1
ATOM 1505 O O . VAL A 1 195 ? -18.734 -10.963 15.687 1.00 93.25 195 VAL A O 1
ATOM 1508 N N . GLU A 1 196 ? -16.791 -11.762 16.463 1.00 93.62 196 GLU A N 1
ATOM 1509 C CA . GLU A 1 196 ? -16.932 -11.181 17.790 1.00 93.62 196 GLU A CA 1
ATOM 1510 C C . GLU A 1 196 ? -16.615 -9.679 17.769 1.00 93.62 196 GLU A C 1
ATOM 1512 O O . GLU A 1 196 ? -15.851 -9.182 16.943 1.00 93.62 196 GLU A O 1
ATOM 1517 N N . SER A 1 197 ? -17.194 -8.924 18.704 1.00 93.44 197 SER A N 1
ATOM 1518 C CA . SER A 1 197 ? -16.955 -7.480 18.840 1.00 93.44 197 SER A CA 1
ATOM 1519 C C . SER A 1 197 ? -15.629 -7.160 19.547 1.00 93.44 197 SER A C 1
ATOM 1521 O O . SER A 1 197 ? -15.593 -6.315 20.443 1.00 93.44 197 SER A O 1
ATOM 1523 N N . ASN A 1 198 ? -14.546 -7.847 19.192 1.00 93.88 198 ASN A N 1
ATOM 1524 C CA . ASN A 1 198 ? -13.203 -7.570 19.693 1.00 93.88 198 ASN A CA 1
ATOM 1525 C C . ASN A 1 198 ? -12.209 -7.480 18.527 1.00 93.88 198 ASN A C 1
ATOM 1527 O O . ASN A 1 198 ? -12.393 -8.117 17.492 1.00 93.88 198 ASN A O 1
ATOM 1531 N N . ILE A 1 199 ? -11.187 -6.638 18.685 1.00 95.75 199 ILE A N 1
ATOM 1532 C CA . ILE A 1 199 ? -10.264 -6.301 17.594 1.00 95.75 199 ILE A CA 1
ATOM 1533 C C . ILE A 1 199 ? -9.454 -7.520 17.148 1.00 95.75 199 ILE A C 1
ATOM 1535 O O . ILE A 1 199 ? -9.362 -7.762 15.947 1.00 95.75 199 ILE A O 1
ATOM 1539 N N . ASP A 1 200 ? -8.965 -8.327 18.089 1.00 95.19 200 ASP A N 1
ATOM 1540 C CA . ASP A 1 200 ? -8.178 -9.527 17.786 1.00 95.19 200 ASP A CA 1
ATOM 1541 C C . ASP A 1 200 ? -8.961 -10.524 16.920 1.00 95.19 200 ASP A C 1
ATOM 1543 O O . ASP A 1 200 ? -8.436 -11.055 15.939 1.00 95.19 200 ASP A O 1
ATOM 1547 N N . ASP A 1 201 ? -10.233 -10.766 17.246 1.00 95.88 201 ASP A N 1
ATOM 1548 C CA . ASP A 1 201 ? -11.101 -11.649 16.472 1.00 95.88 201 ASP A CA 1
ATOM 1549 C C . ASP A 1 201 ? -11.385 -11.079 15.086 1.00 95.88 201 ASP A C 1
ATOM 1551 O O . ASP A 1 201 ? -11.270 -11.802 14.096 1.00 95.88 201 ASP A O 1
ATOM 1555 N N . ILE A 1 202 ? -11.682 -9.779 14.999 1.00 97.56 202 ILE A N 1
ATOM 1556 C CA . ILE A 1 202 ? -11.897 -9.086 13.727 1.00 97.56 202 ILE A CA 1
ATOM 1557 C C . ILE A 1 202 ? -10.668 -9.242 12.828 1.00 97.56 202 ILE A C 1
ATOM 1559 O O . ILE A 1 202 ? -10.803 -9.748 11.712 1.00 97.56 202 ILE A O 1
ATOM 1563 N N . LEU A 1 203 ? -9.477 -8.870 13.310 1.00 96.56 203 LEU A N 1
ATOM 1564 C CA . LEU A 1 203 ? -8.226 -8.949 12.551 1.00 96.56 203 LEU A CA 1
ATOM 1565 C C . LEU A 1 203 ? -7.925 -10.391 12.127 1.00 96.56 203 LEU A C 1
ATOM 1567 O O . LEU A 1 203 ? -7.646 -10.665 10.959 1.00 96.56 203 LEU A O 1
ATOM 1571 N N . ARG A 1 204 ? -8.088 -11.351 13.041 1.00 96.56 204 ARG A N 1
ATOM 1572 C CA . ARG A 1 204 ? -7.933 -12.782 12.755 1.00 96.56 204 ARG A CA 1
ATOM 1573 C C . ARG A 1 204 ? -8.889 -13.271 11.666 1.00 96.56 204 ARG A C 1
ATOM 1575 O O . ARG A 1 204 ? -8.498 -14.111 10.856 1.00 96.56 204 ARG A O 1
ATOM 1582 N N . LYS A 1 205 ? -10.133 -12.786 11.650 1.00 95.31 205 LYS A N 1
ATOM 1583 C CA . LYS A 1 205 ? -11.177 -13.186 10.693 1.00 95.31 205 LYS A CA 1
ATOM 1584 C C . LYS A 1 205 ? -10.980 -12.585 9.311 1.00 95.31 205 LYS A C 1
ATOM 1586 O O . LYS A 1 205 ? -11.266 -13.267 8.331 1.00 95.31 205 LYS A O 1
ATOM 1591 N N . ILE A 1 206 ? -10.494 -11.348 9.219 1.00 96.00 206 ILE A N 1
ATOM 1592 C CA . ILE A 1 206 ? -10.255 -10.686 7.929 1.00 96.00 206 ILE A CA 1
ATOM 1593 C C . ILE A 1 206 ? -8.909 -11.064 7.306 1.00 96.00 206 ILE A C 1
ATOM 1595 O O . ILE A 1 206 ? -8.777 -10.994 6.089 1.00 96.00 206 ILE A O 1
ATOM 1599 N N . ARG A 1 207 ? -7.929 -11.522 8.096 1.00 93.50 207 ARG A N 1
ATOM 1600 C CA . ARG A 1 207 ? -6.582 -11.872 7.612 1.00 93.50 207 ARG A CA 1
ATOM 1601 C C . ARG A 1 207 ? -6.547 -12.839 6.414 1.00 93.50 207 ARG A C 1
ATOM 1603 O O . ARG A 1 207 ? -5.742 -12.601 5.520 1.00 93.50 207 ARG A O 1
ATOM 1610 N N . PRO A 1 208 ? -7.385 -13.893 6.320 1.00 93.69 208 PRO A N 1
ATOM 1611 C CA . PRO A 1 208 ? -7.427 -14.759 5.134 1.00 93.69 208 PRO A CA 1
ATOM 1612 C C . PRO A 1 208 ? -7.860 -14.053 3.841 1.00 93.69 208 PRO A C 1
ATOM 1614 O O . PRO A 1 208 ? -7.670 -14.602 2.763 1.00 93.69 208 PRO A O 1
ATOM 1617 N N . TYR A 1 209 ? -8.451 -12.863 3.950 1.00 93.50 209 TYR A N 1
ATOM 1618 C CA . TYR A 1 209 ? -8.909 -12.033 2.835 1.00 93.50 209 TYR A CA 1
ATOM 1619 C C . TYR A 1 209 ? -7.909 -10.924 2.492 1.00 93.50 209 TYR A C 1
ATOM 1621 O O . TYR A 1 209 ? -8.210 -10.054 1.677 1.00 93.50 209 TYR A O 1
ATOM 1629 N N . TYR A 1 210 ? -6.736 -10.917 3.128 1.00 90.81 210 TYR A N 1
ATOM 1630 C CA . TYR A 1 210 ? -5.653 -10.030 2.739 1.00 90.81 210 TYR A CA 1
ATOM 1631 C C . TYR A 1 210 ? -5.070 -10.506 1.416 1.00 90.81 210 TYR A C 1
ATOM 1633 O O . TYR A 1 210 ? -4.499 -11.591 1.320 1.00 90.81 210 TYR A O 1
ATOM 1641 N N . ASP A 1 211 ? -5.192 -9.650 0.413 1.00 92.38 211 ASP A N 1
ATOM 1642 C CA . ASP A 1 211 ? -4.606 -9.836 -0.899 1.00 92.38 211 ASP A CA 1
ATOM 1643 C C . ASP A 1 211 ? -3.784 -8.582 -1.224 1.00 92.38 211 ASP A C 1
ATOM 1645 O O . ASP A 1 211 ? -4.301 -7.462 -1.241 1.00 92.38 211 ASP A O 1
ATOM 1649 N N . PHE A 1 212 ? -2.478 -8.766 -1.438 1.00 91.94 212 PHE A N 1
ATOM 1650 C CA . PHE A 1 212 ? -1.575 -7.655 -1.740 1.00 91.94 212 PHE A CA 1
ATOM 1651 C C . PHE A 1 212 ? -1.822 -7.064 -3.132 1.00 91.94 212 PHE A C 1
ATOM 1653 O O . PHE A 1 212 ? -1.419 -5.934 -3.398 1.00 91.94 212 PHE A O 1
ATOM 1660 N N . ILE A 1 213 ? -2.502 -7.799 -4.010 1.00 90.12 213 ILE A N 1
ATOM 1661 C CA . ILE A 1 213 ? -2.992 -7.312 -5.292 1.00 90.12 213 ILE A CA 1
ATOM 1662 C C .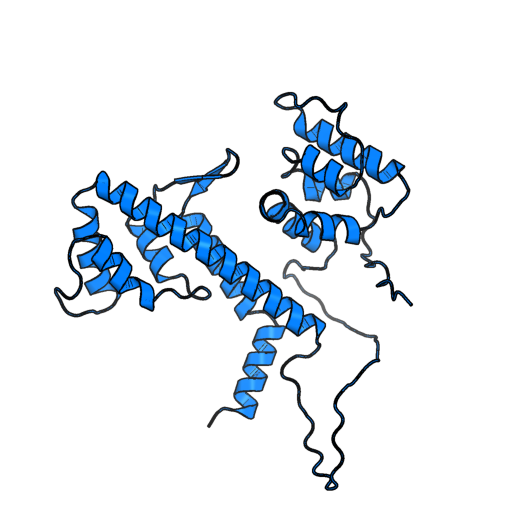 ILE A 1 213 ? -4.372 -6.672 -5.089 1.00 90.12 213 ILE A C 1
ATOM 1664 O O . ILE A 1 213 ? -4.579 -5.528 -5.504 1.00 90.12 213 ILE A O 1
ATOM 1668 N N . ASP A 1 214 ? -5.303 -7.345 -4.411 1.00 88.56 214 ASP A N 1
ATOM 1669 C CA . ASP A 1 214 ? -6.655 -6.827 -4.148 1.00 88.56 214 ASP A CA 1
ATOM 1670 C C . ASP A 1 214 ? -6.859 -6.343 -2.702 1.00 88.56 214 ASP A C 1
ATOM 1672 O O . ASP A 1 214 ? -7.508 -6.968 -1.865 1.00 88.56 214 ASP A O 1
ATOM 1676 N N . CYS A 1 215 ? -6.362 -5.139 -2.418 1.00 90.62 215 CYS A N 1
ATOM 1677 C CA . CYS A 1 215 ? -6.453 -4.499 -1.100 1.00 90.62 215 CYS A CA 1
ATOM 1678 C C . CYS A 1 215 ? -7.859 -3.917 -0.780 1.00 90.62 215 CYS A C 1
ATOM 1680 O O . CYS A 1 215 ? -8.024 -3.017 0.051 1.00 90.62 215 CYS A O 1
ATOM 1682 N N . LYS A 1 216 ? -8.914 -4.386 -1.459 1.00 92.81 216 LYS A N 1
ATOM 1683 C CA . LYS A 1 216 ? -10.249 -3.776 -1.409 1.00 92.81 216 LYS A CA 1
ATOM 1684 C C . LYS A 1 216 ? -10.902 -3.822 -0.029 1.00 92.81 216 LYS A C 1
ATOM 1686 O O . LYS A 1 216 ? -11.484 -2.816 0.375 1.00 92.81 216 LYS A O 1
ATOM 1691 N N . LEU A 1 217 ? -10.800 -4.940 0.692 1.00 96.25 217 LEU A N 1
ATOM 1692 C CA . LEU A 1 217 ? -11.414 -5.080 2.018 1.00 96.25 217 LEU A CA 1
ATOM 1693 C C . LEU A 1 217 ? -10.856 -4.039 3.001 1.00 96.25 217 LEU A C 1
ATOM 1695 O O . LEU A 1 217 ? -11.621 -3.315 3.641 1.00 96.25 217 LEU A O 1
ATOM 1699 N N . LEU A 1 218 ? -9.526 -3.919 3.061 1.00 96.94 218 LEU A N 1
ATOM 1700 C CA . LEU A 1 218 ? -8.834 -2.946 3.908 1.00 96.94 218 LEU A CA 1
ATOM 1701 C C . LEU A 1 218 ? -9.188 -1.508 3.522 1.00 96.94 218 LEU A C 1
ATOM 1703 O O . LEU A 1 218 ? -9.452 -0.676 4.394 1.00 96.94 218 LEU A O 1
ATOM 1707 N N . LEU A 1 219 ? -9.244 -1.212 2.220 1.00 96.12 219 LEU A N 1
ATOM 1708 C CA . LEU A 1 219 ? -9.618 0.108 1.719 1.00 96.12 219 LEU A CA 1
ATOM 1709 C C . LEU A 1 219 ? -11.063 0.481 2.078 1.00 96.12 219 LEU A C 1
ATOM 1711 O O . LEU A 1 219 ? -11.307 1.593 2.547 1.00 96.12 219 LEU A O 1
ATOM 1715 N N . ASP A 1 220 ? -12.026 -0.412 1.853 1.00 97.69 220 ASP A N 1
ATOM 1716 C CA . ASP A 1 220 ? -13.443 -0.151 2.123 1.00 97.69 220 ASP A CA 1
ATOM 1717 C C . ASP A 1 2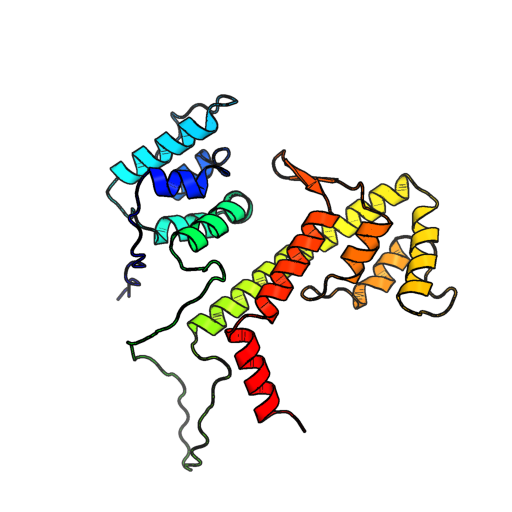20 ? -13.707 0.008 3.623 1.00 97.69 220 ASP A C 1
ATOM 1719 O O . ASP A 1 220 ? -14.409 0.938 4.037 1.00 97.69 220 ASP A O 1
ATOM 1723 N N . MET A 1 221 ? -13.080 -0.836 4.445 1.00 97.50 221 MET A N 1
ATOM 1724 C CA . MET A 1 221 ? -13.144 -0.721 5.899 1.00 97.50 221 MET A CA 1
ATOM 1725 C C . MET A 1 221 ? -12.529 0.603 6.370 1.00 97.50 221 MET A C 1
ATOM 1727 O O . MET A 1 221 ? -13.146 1.331 7.150 1.00 97.50 221 MET A O 1
ATOM 1731 N N . SER A 1 222 ? -11.368 0.982 5.828 1.00 97.25 222 SER A N 1
ATOM 1732 C CA . SER A 1 222 ? -10.702 2.241 6.178 1.00 97.25 222 SER A CA 1
ATOM 1733 C C . SER A 1 222 ? -11.510 3.465 5.757 1.00 97.25 222 SER A C 1
ATOM 1735 O O . SER A 1 222 ? -11.641 4.409 6.528 1.00 97.25 222 SER A O 1
ATOM 1737 N N . LYS A 1 223 ? -12.134 3.453 4.575 1.00 96.81 223 LYS A N 1
ATOM 1738 C CA . LYS A 1 223 ? -13.032 4.535 4.137 1.00 96.81 223 LYS A CA 1
ATOM 1739 C C . LYS A 1 223 ? -14.218 4.729 5.070 1.00 96.81 223 LYS A C 1
ATOM 1741 O O . LYS A 1 223 ? -14.678 5.854 5.234 1.00 96.81 223 LYS A O 1
ATOM 1746 N N . LYS A 1 224 ? -14.740 3.639 5.630 1.00 97.50 224 LYS A N 1
ATOM 1747 C CA . LYS A 1 224 ? -15.938 3.672 6.465 1.00 97.50 224 LYS A CA 1
ATOM 1748 C C . LYS A 1 224 ? -15.635 4.033 7.917 1.00 97.50 224 LYS A C 1
ATOM 1750 O O . LYS A 1 224 ? -16.416 4.758 8.523 1.00 97.50 224 LYS A O 1
ATOM 1755 N N . PHE A 1 225 ? -14.530 3.529 8.459 1.00 97.38 225 PHE A N 1
ATOM 1756 C CA . PHE A 1 225 ? -14.254 3.575 9.896 1.00 97.38 225 PHE A CA 1
ATOM 1757 C C . PHE A 1 225 ? -12.973 4.323 10.268 1.00 97.38 225 PHE A C 1
ATOM 1759 O O . PHE A 1 225 ? -12.848 4.764 11.404 1.00 97.38 225 PHE A O 1
ATOM 1766 N N . LEU A 1 226 ? -12.037 4.493 9.332 1.00 96.31 226 LEU A N 1
ATOM 1767 C CA . LEU A 1 226 ? -10.710 5.082 9.556 1.00 96.31 226 LEU A CA 1
ATOM 1768 C C . LEU A 1 226 ? -10.447 6.279 8.621 1.00 96.31 226 LEU A C 1
ATOM 1770 O O . LEU A 1 226 ? -9.305 6.563 8.273 1.00 96.31 226 LEU A O 1
ATOM 1774 N N . GLN A 1 227 ? -11.494 6.980 8.172 1.00 94.50 227 GLN A N 1
ATOM 1775 C CA . GLN A 1 227 ? -11.374 8.024 7.143 1.00 94.50 227 GLN A CA 1
ATOM 1776 C C . GLN A 1 227 ? -10.502 9.216 7.579 1.00 94.50 227 GLN A C 1
ATOM 1778 O O . GLN A 1 227 ? -9.854 9.870 6.762 1.00 94.50 227 GLN A O 1
ATOM 1783 N N . ASP A 1 228 ? -10.525 9.510 8.872 1.00 92.69 228 ASP A N 1
ATOM 1784 C CA . ASP A 1 228 ? -9.808 10.582 9.555 1.00 92.69 228 ASP A CA 1
ATOM 1785 C C . ASP A 1 228 ? -8.429 10.153 10.074 1.00 92.69 228 ASP A C 1
ATOM 1787 O O . ASP A 1 228 ? -7.680 10.992 10.569 1.00 92.69 228 ASP A O 1
ATOM 1791 N N . VAL A 1 229 ? -8.080 8.869 9.956 1.00 93.44 229 VAL A N 1
ATOM 1792 C CA . VAL A 1 229 ? -6.805 8.345 10.442 1.00 93.44 229 VAL A CA 1
ATOM 1793 C C . VAL A 1 229 ? -5.662 8.860 9.581 1.00 93.44 229 VAL A C 1
ATOM 1795 O O . VAL A 1 229 ? -5.599 8.637 8.366 1.00 93.44 229 VAL A O 1
ATOM 1798 N N . THR A 1 230 ? -4.718 9.503 10.257 1.00 92.81 230 THR A N 1
ATOM 1799 C CA . THR A 1 230 ? -3.470 9.971 9.676 1.00 92.81 230 THR A CA 1
ATOM 1800 C C . THR A 1 230 ? -2.271 9.345 10.370 1.00 92.81 230 THR A C 1
ATOM 1802 O O . THR A 1 230 ? -2.344 8.847 11.496 1.00 92.81 230 THR A O 1
ATOM 1805 N N . PHE A 1 231 ? -1.144 9.377 9.679 1.00 86.44 231 PHE A N 1
ATOM 1806 C CA . PHE A 1 231 ? 0.152 9.011 10.222 1.00 86.44 231 PHE A CA 1
ATOM 1807 C C . PHE A 1 231 ? 1.205 9.971 9.678 1.00 86.44 231 PHE A C 1
ATOM 1809 O O . PHE A 1 231 ? 1.017 10.582 8.623 1.00 86.44 231 PHE A O 1
ATOM 1816 N N . ALA A 1 232 ? 2.273 10.158 10.445 1.00 88.19 232 ALA A N 1
ATOM 1817 C CA . ALA A 1 232 ? 3.397 10.978 10.038 1.00 88.19 232 ALA A CA 1
ATOM 1818 C C . ALA A 1 232 ? 4.519 10.066 9.557 1.00 88.19 232 ALA A C 1
ATOM 1820 O O . ALA A 1 232 ? 4.879 9.124 10.260 1.00 88.19 232 ALA A O 1
ATOM 1821 N N . ASP A 1 233 ? 5.061 10.382 8.394 1.00 78.19 233 ASP A N 1
ATOM 1822 C CA . ASP A 1 233 ? 6.255 9.758 7.851 1.00 78.19 233 ASP A CA 1
ATOM 1823 C C . ASP A 1 233 ? 7.163 10.869 7.312 1.00 78.19 233 ASP A C 1
ATOM 1825 O O . ASP A 1 233 ? 6.710 11.757 6.584 1.00 78.19 233 ASP A O 1
ATOM 1829 N N . ASP A 1 234 ? 8.399 10.914 7.808 1.00 79.94 234 ASP A N 1
ATOM 1830 C CA . ASP A 1 234 ? 9.375 11.983 7.551 1.00 79.94 234 ASP A CA 1
ATOM 1831 C C . ASP A 1 234 ? 8.828 13.420 7.702 1.00 79.94 234 ASP A C 1
ATOM 1833 O O . ASP A 1 234 ? 9.154 14.350 6.961 1.00 79.94 234 ASP A O 1
ATOM 1837 N N . GLY A 1 235 ? 7.969 13.627 8.705 1.00 77.94 235 GLY A N 1
ATOM 1838 C CA . GLY A 1 235 ? 7.364 14.932 8.996 1.00 77.94 235 GLY A CA 1
ATOM 1839 C C . GLY A 1 235 ? 6.250 15.343 8.027 1.00 77.94 235 GLY A C 1
ATOM 1840 O O . GLY A 1 235 ? 5.666 16.417 8.188 1.00 77.94 235 GLY A O 1
ATOM 1841 N N . VAL A 1 236 ? 5.907 14.489 7.063 1.00 78.44 236 VAL A N 1
ATOM 1842 C CA . VAL A 1 236 ? 4.744 14.639 6.191 1.00 78.44 236 VAL A CA 1
ATOM 1843 C C . VAL A 1 236 ? 3.592 13.821 6.763 1.00 78.44 236 VAL A C 1
ATOM 1845 O O . VAL A 1 236 ? 3.762 12.696 7.217 1.00 78.44 236 VAL A O 1
ATOM 1848 N N . THR A 1 237 ? 2.397 14.410 6.784 1.00 85.56 237 THR A N 1
ATOM 1849 C CA . THR A 1 237 ? 1.188 13.722 7.249 1.00 85.56 237 THR A CA 1
ATOM 1850 C C . THR A 1 237 ? 0.460 13.096 6.071 1.00 85.56 237 THR A C 1
ATOM 1852 O O . THR A 1 237 ? 0.052 13.802 5.148 1.00 85.56 237 THR A O 1
ATOM 1855 N N . TYR A 1 238 ? 0.242 11.790 6.147 1.00 84.56 238 TYR A N 1
ATOM 1856 C CA . TYR A 1 238 ? -0.483 11.002 5.160 1.00 84.56 238 TYR A CA 1
ATOM 1857 C C . TYR A 1 238 ? -1.792 10.480 5.748 1.00 84.56 238 TYR A C 1
ATOM 1859 O O . TYR A 1 238 ? -1.943 10.357 6.967 1.00 84.56 238 TYR A O 1
ATOM 1867 N N . LYS A 1 239 ? -2.750 10.165 4.875 1.00 92.12 239 LYS A N 1
ATOM 1868 C CA . LYS A 1 239 ? -3.988 9.472 5.245 1.00 92.12 239 LYS A CA 1
ATOM 1869 C C . LYS A 1 239 ? -3.875 8.004 4.880 1.00 92.12 239 LYS A C 1
ATOM 1871 O O . LYS A 1 239 ? -3.530 7.678 3.747 1.00 92.12 239 LYS A O 1
ATOM 1876 N N . LEU A 1 240 ? -4.265 7.129 5.804 1.00 93.44 240 LEU A N 1
ATOM 1877 C CA . LEU A 1 240 ? -4.267 5.681 5.573 1.00 93.44 240 LEU A CA 1
ATOM 1878 C C . LEU A 1 240 ? -5.095 5.301 4.334 1.00 93.44 240 LEU A C 1
ATOM 1880 O O . LEU A 1 240 ? -4.665 4.503 3.505 1.00 93.44 240 LEU A O 1
ATOM 1884 N N . VAL A 1 241 ? -6.269 5.921 4.177 1.00 92.88 241 VAL A N 1
ATOM 1885 C CA . VAL A 1 241 ? -7.160 5.688 3.029 1.00 92.88 241 VAL A CA 1
ATOM 1886 C C . VAL A 1 241 ? -6.496 6.045 1.699 1.00 92.88 241 VAL A C 1
ATOM 1888 O O . VAL A 1 241 ? -6.691 5.325 0.719 1.00 92.88 241 VAL A O 1
ATOM 1891 N N . ASP A 1 242 ? -5.720 7.128 1.656 1.00 87.75 242 ASP A N 1
ATOM 1892 C CA . ASP A 1 242 ? -5.080 7.591 0.423 1.00 87.75 242 ASP A CA 1
ATOM 1893 C C . ASP A 1 242 ? -3.957 6.632 0.009 1.00 87.75 242 ASP A C 1
ATOM 1895 O O . ASP A 1 242 ? -3.847 6.288 -1.168 1.00 87.75 242 ASP A O 1
ATOM 1899 N N . GLU A 1 243 ? -3.191 6.105 0.968 1.00 91.75 243 GLU A N 1
ATOM 1900 C CA . GLU A 1 243 ? -2.143 5.125 0.675 1.00 91.75 243 GLU A CA 1
ATOM 1901 C C . GLU A 1 243 ? -2.688 3.752 0.268 1.00 91.75 243 GLU A C 1
ATOM 1903 O O . GLU A 1 243 ? -2.202 3.166 -0.701 1.00 91.75 243 GLU A O 1
ATOM 1908 N N . LEU A 1 244 ? -3.745 3.260 0.923 1.00 91.50 244 LEU A N 1
ATOM 1909 C CA . LEU A 1 244 ? -4.444 2.038 0.495 1.00 91.50 244 LEU A CA 1
ATOM 1910 C C . LEU A 1 244 ? -5.049 2.203 -0.910 1.00 91.50 244 LEU A C 1
ATOM 1912 O O . LEU A 1 244 ? -5.036 1.276 -1.729 1.00 91.50 244 LEU A O 1
ATOM 1916 N N . HIS A 1 245 ? -5.562 3.396 -1.224 1.00 87.75 245 HIS A N 1
ATOM 1917 C CA . HIS A 1 245 ? -6.065 3.706 -2.558 1.00 87.75 245 HIS A CA 1
ATOM 1918 C C . HIS A 1 245 ? -4.937 3.735 -3.596 1.00 87.75 245 HIS A C 1
ATOM 1920 O O . HIS A 1 245 ? -5.069 3.121 -4.654 1.00 87.75 245 HIS A O 1
ATOM 1926 N N . SER A 1 246 ? -3.822 4.389 -3.272 1.00 87.00 246 SER A N 1
ATOM 1927 C CA . SER A 1 246 ? -2.607 4.445 -4.089 1.00 87.00 246 SER A CA 1
ATOM 1928 C C . SER A 1 246 ? -2.069 3.043 -4.396 1.00 87.00 246 SER A C 1
ATOM 1930 O O . SER A 1 246 ? -1.825 2.706 -5.554 1.00 87.00 246 SER A O 1
ATOM 1932 N N . HIS A 1 247 ? -2.001 2.176 -3.383 1.00 89.12 247 HIS A N 1
ATOM 1933 C CA . HIS A 1 247 ? -1.633 0.767 -3.527 1.00 89.12 247 HIS A CA 1
ATOM 1934 C C . HIS A 1 247 ? -2.555 0.008 -4.489 1.00 89.12 247 HIS A C 1
ATOM 1936 O O . HIS A 1 247 ? -2.093 -0.671 -5.404 1.00 89.12 247 HIS A O 1
ATOM 1942 N N . THR A 1 248 ? -3.872 0.199 -4.351 1.00 85.88 248 THR A N 1
ATOM 1943 C CA . THR A 1 248 ? -4.870 -0.398 -5.256 1.00 85.88 248 THR A CA 1
ATOM 1944 C C . THR A 1 248 ? -4.659 0.039 -6.711 1.00 85.88 248 THR A C 1
ATOM 1946 O O . THR A 1 248 ? -4.852 -0.754 -7.632 1.00 85.88 248 THR A O 1
ATOM 1949 N N . LEU A 1 249 ? -4.279 1.300 -6.946 1.00 80.94 249 LEU A N 1
ATOM 1950 C CA . LEU A 1 249 ? -3.994 1.805 -8.291 1.00 80.94 249 LEU A CA 1
ATOM 1951 C C . LEU A 1 249 ? -2.711 1.199 -8.869 1.00 80.94 249 LEU A C 1
ATOM 1953 O O . LEU A 1 249 ? -2.713 0.800 -10.032 1.00 80.94 249 LEU A O 1
ATOM 1957 N N . MET A 1 250 ? -1.650 1.082 -8.066 1.00 82.06 250 MET A N 1
ATOM 1958 C CA . MET A 1 250 ? -0.389 0.466 -8.494 1.00 82.06 250 MET A CA 1
ATOM 1959 C C . MET A 1 250 ? -0.564 -1.010 -8.853 1.00 82.06 250 MET A C 1
ATOM 1961 O O . MET A 1 250 ? -0.134 -1.440 -9.921 1.00 82.06 250 MET A O 1
ATOM 1965 N N . SER A 1 251 ? -1.278 -1.760 -8.015 1.00 84.69 251 SER A N 1
ATOM 1966 C CA . SER A 1 251 ? -1.627 -3.152 -8.290 1.00 84.69 251 SER A CA 1
ATOM 1967 C C . SER A 1 251 ? -2.414 -3.299 -9.598 1.00 84.69 251 SER A C 1
ATOM 1969 O O . SER A 1 251 ? -2.024 -4.063 -10.483 1.00 84.69 251 SER A O 1
ATOM 1971 N N . LYS A 1 252 ? -3.469 -2.492 -9.791 1.00 83.69 252 LYS A N 1
ATOM 1972 C CA . LYS A 1 252 ? -4.242 -2.494 -11.044 1.00 83.69 252 LYS A CA 1
ATOM 1973 C C . LYS A 1 252 ? -3.369 -2.197 -12.253 1.00 83.69 252 LYS A C 1
ATOM 1975 O O . LYS A 1 252 ? -3.489 -2.902 -13.247 1.00 83.69 252 LYS A O 1
ATOM 1980 N N . SER A 1 253 ? -2.495 -1.197 -12.149 1.00 82.94 253 SER A N 1
ATOM 1981 C CA . SER A 1 253 ? -1.557 -0.829 -13.209 1.00 82.94 253 SER A CA 1
ATOM 1982 C C . SER A 1 253 ? -0.693 -2.020 -13.624 1.00 82.94 253 SER A C 1
ATOM 1984 O O . SER A 1 253 ? -0.611 -2.320 -14.815 1.00 82.94 253 SER A O 1
ATOM 1986 N N . LEU A 1 254 ? -0.118 -2.748 -12.658 1.00 87.38 254 LEU A N 1
ATOM 1987 C CA . LEU A 1 254 ? 0.659 -3.959 -12.924 1.00 87.38 254 LEU A CA 1
ATOM 1988 C C . LEU A 1 254 ? -0.193 -5.044 -13.596 1.00 87.38 254 LEU A C 1
ATOM 1990 O O . LEU A 1 254 ? 0.197 -5.569 -14.638 1.00 87.38 254 LEU A O 1
ATOM 1994 N N . CYS A 1 255 ? -1.376 -5.343 -13.053 1.00 85.00 255 CYS A N 1
ATOM 1995 C CA . CYS A 1 255 ? -2.276 -6.364 -13.597 1.00 85.00 255 CYS A CA 1
ATOM 1996 C C . CYS A 1 255 ? -2.781 -6.055 -15.013 1.00 85.00 255 CYS A C 1
ATOM 1998 O O . CYS A 1 255 ? -3.162 -6.975 -15.737 1.00 85.00 255 CYS A O 1
ATOM 2000 N N . THR A 1 256 ? -2.814 -4.778 -15.401 1.00 82.31 256 THR A N 1
ATOM 2001 C CA . THR A 1 256 ? -3.198 -4.326 -16.747 1.00 82.31 256 THR A CA 1
ATOM 2002 C C . THR A 1 256 ? -2.009 -4.003 -17.646 1.00 82.31 256 THR A C 1
ATOM 2004 O O . THR A 1 256 ? -2.214 -3.544 -18.766 1.00 82.31 256 THR A O 1
ATOM 2007 N N . SER A 1 257 ? -0.775 -4.215 -17.183 1.00 85.31 257 SER A N 1
ATOM 2008 C CA . SER A 1 257 ? 0.414 -4.019 -18.014 1.00 85.31 257 SER A CA 1
ATOM 2009 C C . SER A 1 257 ? 0.397 -4.963 -19.220 1.00 85.31 257 SER A C 1
ATOM 2011 O O . SER A 1 257 ? -0.191 -6.050 -19.161 1.00 85.31 257 SER A O 1
ATOM 2013 N N . ASN A 1 258 ? 1.047 -4.559 -20.316 1.00 83.31 258 ASN A N 1
ATOM 2014 C CA . ASN A 1 258 ? 1.132 -5.377 -21.530 1.00 83.31 258 ASN A CA 1
ATOM 2015 C C . ASN A 1 258 ? 1.730 -6.753 -21.219 1.00 83.31 258 ASN A C 1
ATOM 2017 O O . ASN A 1 258 ? 1.099 -7.765 -21.504 1.00 83.31 258 ASN A O 1
ATOM 2021 N N . THR A 1 259 ? 2.853 -6.781 -20.499 1.00 83.56 259 THR A N 1
ATOM 2022 C CA . THR A 1 259 ? 3.553 -8.013 -20.117 1.00 83.56 259 THR A CA 1
ATOM 2023 C C . THR A 1 259 ? 2.670 -8.974 -19.310 1.00 83.56 259 THR A C 1
ATOM 2025 O O . THR A 1 259 ? 2.608 -10.164 -19.611 1.00 83.56 259 THR A O 1
ATOM 2028 N N . VAL A 1 260 ? 1.927 -8.487 -18.307 1.00 87.50 260 VAL A N 1
ATOM 2029 C CA . VAL A 1 260 ? 1.011 -9.346 -17.526 1.00 87.50 260 VAL A CA 1
ATOM 2030 C C . VAL A 1 260 ? -0.211 -9.764 -18.353 1.00 87.50 260 VAL A C 1
ATOM 2032 O O . VAL A 1 260 ? -0.735 -10.867 -18.180 1.00 87.50 260 VAL A O 1
ATOM 2035 N N . SER A 1 261 ? -0.665 -8.921 -19.281 1.00 87.38 261 SER A N 1
ATOM 2036 C CA . SER A 1 261 ? -1.772 -9.241 -20.190 1.00 87.38 261 SER A CA 1
ATOM 2037 C C . SER A 1 261 ? -1.394 -10.325 -21.202 1.00 87.38 261 SER A C 1
ATOM 2039 O O . SER A 1 261 ? -2.194 -11.227 -21.459 1.00 87.38 261 SER A O 1
ATOM 2041 N N . GLU A 1 262 ? -0.176 -10.278 -21.734 1.00 86.69 262 GLU A N 1
ATOM 2042 C CA . GLU A 1 262 ? 0.406 -11.306 -22.600 1.00 86.69 262 GLU A CA 1
ATOM 2043 C C . GLU A 1 262 ? 0.579 -12.620 -21.849 1.00 86.69 262 GLU A C 1
ATOM 2045 O O . GLU A 1 262 ? 0.084 -13.644 -22.317 1.00 86.69 262 GLU A O 1
ATOM 2050 N N . LEU A 1 263 ? 1.141 -12.581 -20.635 1.00 87.19 263 LEU A N 1
ATOM 2051 C CA . LEU A 1 263 ? 1.211 -13.743 -19.749 1.00 87.19 263 LEU A CA 1
ATOM 2052 C C . LEU A 1 263 ? -0.181 -14.345 -19.516 1.00 87.19 263 LEU A C 1
ATOM 2054 O O . LEU A 1 263 ? -0.379 -15.554 -19.627 1.00 87.19 263 LEU A O 1
ATOM 2058 N N . LYS A 1 264 ? -1.185 -13.512 -19.221 1.00 89.62 264 LYS A N 1
ATOM 2059 C CA . LYS A 1 264 ? -2.567 -13.966 -19.032 1.00 89.62 264 LYS A CA 1
ATOM 2060 C C . LYS A 1 264 ? -3.112 -14.635 -20.291 1.00 89.62 264 LYS A C 1
ATOM 2062 O O . LYS A 1 264 ? -3.780 -15.660 -20.178 1.00 89.62 264 LYS A O 1
ATOM 2067 N N . LYS A 1 265 ? -2.862 -14.072 -21.474 1.00 88.81 265 LYS A N 1
ATOM 2068 C CA . LYS A 1 265 ? -3.288 -14.652 -22.753 1.00 88.81 265 LYS A CA 1
ATOM 2069 C C . LYS A 1 265 ? -2.603 -15.997 -22.998 1.00 88.81 265 LYS A C 1
ATOM 2071 O O . LYS A 1 265 ? -3.298 -16.974 -23.257 1.00 88.81 265 LYS A O 1
ATOM 2076 N N . PHE A 1 266 ? -1.289 -16.060 -22.801 1.00 88.31 266 PHE A N 1
ATOM 2077 C CA . PHE A 1 266 ? -0.500 -17.285 -22.875 1.00 88.31 266 PHE A CA 1
ATOM 2078 C C . PHE A 1 266 ? -1.079 -18.381 -21.967 1.00 88.31 266 PHE A C 1
ATOM 2080 O O . PHE A 1 266 ? -1.393 -19.480 -22.422 1.00 88.31 266 PHE A O 1
ATOM 2087 N N . LEU A 1 267 ? -1.325 -18.066 -20.691 1.00 86.50 267 LEU A N 1
ATOM 2088 C CA . LEU A 1 267 ? -1.898 -19.022 -19.741 1.00 86.50 267 LEU A CA 1
ATOM 2089 C C . LEU A 1 267 ? -3.280 -19.526 -20.184 1.00 86.50 267 LEU A C 1
ATOM 2091 O O . LEU A 1 267 ? -3.607 -20.697 -20.005 1.00 86.50 267 LEU A O 1
ATOM 2095 N N . GLN A 1 268 ? -4.097 -18.656 -20.778 1.00 89.00 268 GLN A N 1
ATOM 2096 C CA . GLN A 1 268 ? -5.415 -19.035 -21.279 1.00 89.00 268 GLN A CA 1
ATOM 2097 C C . GLN A 1 268 ? -5.357 -19.937 -22.510 1.00 89.00 268 GLN A C 1
ATOM 2099 O O . GLN A 1 268 ? -6.202 -20.814 -22.636 1.00 89.00 268 GLN A O 1
ATOM 2104 N N . GLU A 1 269 ? -4.404 -19.724 -23.410 1.00 88.31 269 GLU A N 1
ATOM 2105 C CA . GLU A 1 269 ? -4.253 -20.527 -24.626 1.00 88.31 269 GLU A CA 1
ATOM 2106 C C . GLU A 1 269 ? -3.700 -21.924 -24.323 1.00 88.31 269 GLU A C 1
ATOM 2108 O O . GLU A 1 269 ? -4.103 -22.894 -24.962 1.00 88.31 269 GLU A O 1
ATOM 2113 N N . HIS A 1 270 ? -2.829 -22.041 -23.318 1.00 83.56 270 HIS A N 1
ATOM 2114 C CA . HIS A 1 270 ? -2.134 -23.291 -23.012 1.00 83.56 270 HIS A CA 1
ATOM 2115 C C . HIS A 1 270 ? -2.760 -24.123 -21.885 1.00 83.56 270 HIS A C 1
ATOM 2117 O O . HIS A 1 270 ? -2.518 -25.328 -21.833 1.00 83.56 270 HIS A O 1
ATOM 2123 N N . PHE A 1 271 ? -3.559 -23.520 -20.995 1.00 82.00 271 PHE A N 1
ATOM 2124 C CA . PHE A 1 271 ? -4.051 -24.201 -19.787 1.00 82.00 271 PHE A CA 1
ATOM 2125 C C . PHE A 1 271 ? -5.561 -24.075 -19.532 1.00 82.00 271 PHE A C 1
ATOM 2127 O O . PHE A 1 271 ? -6.039 -24.590 -18.521 1.00 82.00 271 PHE A O 1
ATOM 2134 N N . LYS A 1 272 ? -6.348 -23.431 -20.411 1.00 67.06 272 LYS A N 1
ATOM 2135 C CA . LYS A 1 272 ? -7.816 -23.534 -20.312 1.00 67.06 272 LYS A CA 1
ATOM 2136 C C . LYS A 1 272 ? -8.282 -24.907 -20.807 1.00 67.06 272 LYS A C 1
ATOM 2138 O O . LYS A 1 272 ? -8.205 -25.191 -22.001 1.00 67.06 272 LYS A O 1
ATOM 2143 N N . HIS A 1 273 ? -8.813 -25.710 -19.888 1.00 54.88 273 HIS A N 1
ATOM 2144 C CA . HIS A 1 273 ? -9.731 -26.816 -20.170 1.00 54.88 273 HIS A CA 1
ATOM 2145 C C . HIS A 1 273 ? -11.165 -26.388 -19.860 1.00 54.88 273 HIS A C 1
ATOM 2147 O O . HIS A 1 273 ? -11.358 -25.706 -18.826 1.00 54.88 273 HIS A O 1
#

pLDDT: mean 80.48, std 19.36, range [28.14, 98.25]

Radius of gyration: 24.51 Å; chains: 1; bounding box: 61×65×58 Å

Secondary structure (DSSP, 8-state):
---PPPP---SS---HHHHHHHHGGGGGGHHHHHHHTT---TT----TT-HHHHHHHHHHHHHHT-SS-SHHHHHHHHHHSHHHHHHHHHHHHHHTTSS--S-------------------------------SSS-HHHHHHHHHHHHHHHHHHHHHHHHHHHHHHHHHHH-TTHHHHHHHHHHHHTTPPTT-S-SSHHHHHHHHGGG--SS-THHHHHHHHHH-TT-EEEETTEEEEHHHHHHHHHHHHHHHHTSHHHHHHHHHHHHHH--

Organism: Amphimedon queenslandica (NCBI:txid400682)